Protein AF-A0A9N9T328-F1 (afdb_monomer)

Organism: Diabrotica balteata (NCBI:txid107213)

Solvent-accessible surface area (backbone atoms only — not comparable to full-atom values): 11493 Å² total; per-residue (Å²): 107,70,70,59,53,48,41,41,73,70,35,93,67,48,56,35,68,87,49,39,49,60,51,51,46,51,53,47,50,54,53,53,50,53,40,52,70,73,55,41,50,73,54,40,83,78,44,60,55,70,55,41,37,47,54,25,47,54,46,22,51,54,41,52,44,51,57,52,51,50,53,52,53,34,50,55,46,60,75,63,76,60,81,80,83,77,79,72,67,58,62,79,65,38,45,55,45,55,46,34,26,50,48,24,48,53,53,28,48,53,41,49,52,50,50,50,50,55,59,64,69,24,73,71,49,52,73,63,42,93,57,57,66,61,54,56,52,50,54,56,51,57,68,50,60,51,51,67,62,37,66,52,96,62,63,76,64,40,65,89,38,46,68,61,48,53,51,51,52,52,51,44,53,53,53,50,53,50,53,49,56,50,48,53,53,52,53,55,50,38,54,54,51,51,53,52,53,53,51,50,55,55,57,65,70,72,109

InterPro domains:
  IPR013594 Dynein heavy chain, tail [PF08385] (1-195)
  IPR026983 Dynein heavy chain [PTHR22878] (1-181)

Sequence (207 aa):
MEGLQLIWVLSGYYNTDEVMVPFMERIVWCLLEKVRNALNNEMLFRHPIDTVRKLTNDAREMLETWQTAYLKTRQKIEDSGKGQRWEFDKKKLFGASNYMARVCRDLNEVATIIYQFKNIFGPELRSIVSDPQSIDNVAKRVDKLVVQIENTDFDIFDLNSSENWEAIMGHFYKEVRQLELEGVSFIDQSFKMIRYVLVKCVFSKCV

Mean predicted aligned error: 7.16 Å

Radius of gyration: 25.54 Å; Cα contacts (8 Å, |Δi|>4): 137; chains: 1; bounding box: 73×39×69 Å

pLDDT: mean 87.65, std 11.39, range [41.34, 98.19]

Nearest PDB structures (foldseek):
  8j07-assembly1_k8  TM=9.551E-01  e=9.865E-12  Homo sapiens
  8glv-assembly1_Cn  TM=9.536E-01  e=4.131E-09  Chlamydomonas reinhardtii
  8glv-assembly1_Ks  TM=8.317E-01  e=8.363E-04  Chlamydomonas reinhardtii
  8glv-assembly1_Kr  TM=7.958E-01  e=1.227E-03  Chlamydomonas reinhardtii

Foldseek 3Di:
DVVLLCCLQPPPPCVDCVNVVVVLLVVVVVLLVVLCVQCVLLCLVVDDLVSSLVSLVVSLCSLVCSVVVLVVSQVVVVVVVDGDHDDDDCCSNRVLSVQLSVVSVLSSVLSVLLVVLCVLLDVVLCVQFPDNVLSVVLNVLSVCLSVCRNPDPDDSSDSVCSVVVVVSSVVSVVSSVVSVVVSVVSVVVSVVSVVVVVVVVVVVVVD

Structure (mmCIF, N/CA/C/O backbone):
data_AF-A0A9N9T328-F1
#
_entry.id   AF-A0A9N9T328-F1
#
loop_
_atom_site.group_PDB
_atom_site.id
_atom_site.type_symbol
_atom_site.label_atom_id
_atom_site.label_alt_id
_atom_site.label_comp_id
_atom_site.label_asym_id
_atom_site.label_entity_id
_atom_site.label_seq_id
_atom_site.pdbx_PDB_ins_code
_atom_site.Cartn_x
_atom_site.Cartn_y
_atom_site.Cartn_z
_atom_site.occupancy
_atom_site.B_iso_or_equiv
_atom_site.auth_seq_id
_atom_site.auth_comp_id
_atom_site.auth_asym_id
_atom_site.auth_atom_id
_atom_site.pdbx_PDB_model_num
ATOM 1 N N . MET A 1 1 ? 13.076 8.358 -16.784 1.00 85.88 1 MET A N 1
ATOM 2 C CA . MET A 1 1 ? 12.782 7.413 -17.886 1.00 85.88 1 MET A CA 1
ATOM 3 C C . MET A 1 1 ? 13.422 7.807 -19.210 1.00 85.88 1 MET A C 1
ATOM 5 O O . MET A 1 1 ? 13.963 6.930 -19.862 1.00 85.88 1 MET A O 1
ATOM 9 N N . GLU A 1 2 ? 13.417 9.081 -19.610 1.00 85.75 2 GLU A N 1
ATOM 10 C CA . GLU A 1 2 ? 13.998 9.519 -20.898 1.00 85.75 2 GLU A CA 1
ATOM 11 C C . GLU A 1 2 ? 15.487 9.173 -21.049 1.00 85.75 2 GLU A C 1
ATOM 13 O O . GLU A 1 2 ? 15.897 8.669 -22.088 1.00 85.75 2 GLU A O 1
ATOM 18 N N . GLY A 1 3 ? 16.287 9.322 -19.986 1.00 88.81 3 GLY A N 1
ATOM 19 C CA . GLY A 1 3 ? 17.685 8.872 -20.000 1.00 88.81 3 GLY A CA 1
ATOM 20 C C . GLY A 1 3 ? 17.840 7.367 -20.257 1.00 88.81 3 GLY A C 1
ATOM 21 O O . GLY A 1 3 ? 18.704 6.965 -21.026 1.00 88.81 3 GLY A O 1
ATOM 22 N N . LEU A 1 4 ? 16.961 6.533 -19.687 1.00 89.88 4 LEU A N 1
ATOM 23 C CA . LEU A 1 4 ? 16.970 5.080 -19.912 1.00 89.88 4 LEU A CA 1
ATOM 24 C C . LEU A 1 4 ? 16.592 4.737 -21.356 1.00 89.88 4 LEU A C 1
ATOM 26 O O . LEU A 1 4 ? 17.188 3.847 -21.953 1.00 89.88 4 LEU A O 1
ATOM 30 N N . GLN A 1 5 ? 15.637 5.475 -21.927 1.00 87.81 5 GLN A N 1
ATOM 31 C CA . GLN A 1 5 ? 15.275 5.361 -23.337 1.00 87.81 5 GLN A CA 1
ATOM 32 C C . GLN A 1 5 ? 16.461 5.700 -24.248 1.00 87.81 5 GLN A C 1
ATOM 34 O O . GLN A 1 5 ? 16.746 4.949 -25.176 1.00 87.81 5 GLN A O 1
ATOM 39 N N . LEU A 1 6 ? 17.171 6.802 -23.983 1.00 88.25 6 LEU A N 1
ATOM 40 C CA . LEU A 1 6 ? 18.351 7.186 -24.763 1.00 88.25 6 LEU A CA 1
ATOM 41 C C . LEU A 1 6 ? 19.457 6.132 -24.673 1.00 88.25 6 LEU A C 1
ATOM 43 O O . LEU A 1 6 ? 20.033 5.776 -25.696 1.00 88.25 6 LEU A O 1
ATOM 47 N N . ILE A 1 7 ? 19.717 5.602 -23.473 1.00 88.81 7 ILE A N 1
ATOM 48 C CA . ILE A 1 7 ? 20.706 4.538 -23.262 1.00 88.81 7 ILE A CA 1
ATOM 49 C C . ILE A 1 7 ? 20.356 3.303 -24.099 1.00 88.81 7 ILE A C 1
ATOM 51 O O . ILE A 1 7 ? 21.223 2.790 -24.795 1.00 88.81 7 ILE A O 1
ATOM 55 N N . TRP A 1 8 ? 19.098 2.867 -24.099 1.00 87.44 8 TRP A N 1
ATOM 56 C CA . TRP A 1 8 ? 18.659 1.714 -24.892 1.00 87.44 8 TRP A CA 1
ATOM 57 C C . TRP A 1 8 ? 18.755 1.925 -26.403 1.00 87.44 8 TRP A C 1
ATOM 59 O O . TRP A 1 8 ? 19.104 1.007 -27.135 1.00 87.44 8 TRP A O 1
ATOM 69 N N . VAL A 1 9 ? 18.437 3.126 -26.891 1.00 84.38 9 VAL A N 1
ATOM 70 C CA . VAL A 1 9 ? 18.444 3.412 -28.335 1.00 84.38 9 VAL A CA 1
ATOM 71 C C . VAL A 1 9 ? 19.865 3.633 -28.863 1.00 84.38 9 VAL A C 1
ATOM 73 O O . VAL A 1 9 ? 20.151 3.267 -30.001 1.00 84.38 9 VAL A O 1
ATOM 76 N N . LEU A 1 10 ? 20.748 4.249 -28.069 1.00 85.25 10 LEU A N 1
ATOM 77 C CA . LEU A 1 10 ? 22.056 4.728 -28.533 1.00 85.25 10 LEU A CA 1
ATOM 78 C C . LEU A 1 10 ? 23.240 3.867 -28.079 1.00 85.25 10 LEU A C 1
ATOM 80 O O . LEU A 1 10 ? 24.289 3.898 -28.721 1.00 85.25 10 LEU A O 1
ATOM 84 N N . SER A 1 11 ? 23.126 3.135 -26.968 1.00 86.88 11 SER A N 1
ATOM 85 C CA . SER A 1 11 ? 24.233 2.319 -26.463 1.00 86.88 11 SER A CA 1
ATOM 86 C C . SER A 1 11 ? 24.330 1.001 -27.217 1.00 86.88 11 SER A C 1
ATOM 88 O O . SER A 1 11 ? 23.343 0.294 -27.338 1.00 86.88 11 SER A O 1
ATOM 90 N N . GLY A 1 12 ? 25.533 0.612 -27.644 1.00 83.00 12 GLY A N 1
ATOM 91 C CA . GLY A 1 12 ? 25.767 -0.724 -28.206 1.00 83.00 12 GLY A CA 1
ATOM 92 C C . GLY A 1 12 ? 25.890 -1.848 -27.167 1.00 83.00 12 GLY A C 1
ATOM 93 O O . GLY A 1 12 ? 25.946 -3.006 -27.556 1.00 83.00 12 GLY A O 1
ATOM 94 N N . TYR A 1 13 ? 25.982 -1.519 -25.872 1.00 85.12 13 TYR A N 1
ATOM 95 C CA . TYR A 1 13 ? 26.133 -2.497 -24.782 1.00 85.12 13 TYR A CA 1
ATOM 96 C C . TYR A 1 13 ? 24.846 -2.636 -23.958 1.00 85.12 13 TYR A C 1
ATOM 98 O O . TYR A 1 13 ? 24.386 -3.742 -23.690 1.00 85.12 13 TYR A O 1
ATOM 106 N N . TYR A 1 14 ? 24.231 -1.507 -23.588 1.00 83.06 14 TYR A N 1
ATOM 107 C CA . TYR A 1 14 ? 23.007 -1.481 -22.778 1.00 83.06 14 TYR A CA 1
ATOM 108 C C . TYR A 1 1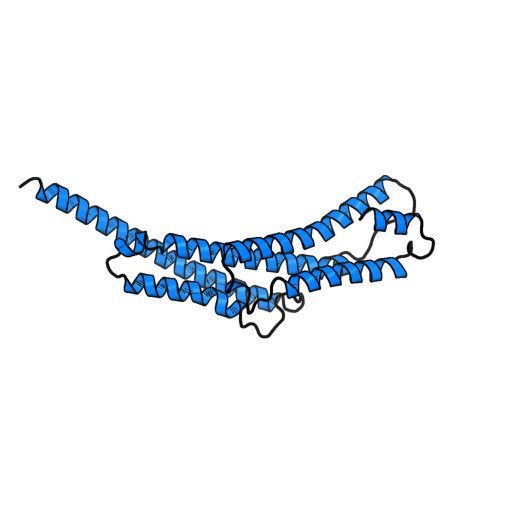4 ? 21.720 -1.707 -23.585 1.00 83.06 14 TYR A C 1
ATOM 110 O O . TYR A 1 14 ? 20.646 -1.757 -22.995 1.00 83.06 14 TYR A O 1
ATOM 118 N N . ASN A 1 15 ? 21.799 -1.844 -24.912 1.00 83.31 15 ASN A N 1
ATOM 119 C CA . ASN A 1 15 ? 20.659 -2.168 -25.778 1.00 83.31 15 ASN A CA 1
ATOM 120 C C . ASN A 1 15 ? 20.358 -3.673 -25.842 1.00 83.31 15 ASN A C 1
ATOM 122 O O . ASN A 1 15 ? 19.806 -4.144 -26.829 1.00 83.31 15 ASN A O 1
ATOM 126 N N . THR A 1 16 ? 20.781 -4.434 -24.837 1.00 86.06 16 THR A N 1
ATOM 127 C CA . THR A 1 16 ? 20.536 -5.871 -24.738 1.00 86.06 16 THR A CA 1
ATOM 128 C C . THR A 1 16 ? 19.787 -6.165 -23.449 1.00 86.06 16 THR A C 1
ATOM 130 O O . THR A 1 16 ? 20.039 -5.541 -22.411 1.00 86.06 16 THR A O 1
ATOM 133 N N . ASP A 1 17 ? 18.876 -7.134 -23.497 1.00 87.38 17 ASP A N 1
ATOM 134 C CA . ASP A 1 17 ? 18.107 -7.558 -22.323 1.00 87.38 17 ASP A CA 1
ATOM 135 C C . ASP A 1 17 ? 19.027 -8.016 -21.181 1.00 87.38 17 ASP A C 1
ATOM 137 O O . ASP A 1 17 ? 18.770 -7.709 -20.018 1.00 87.38 17 ASP A O 1
ATOM 141 N N . GLU A 1 18 ? 20.141 -8.678 -21.515 1.00 88.69 18 GLU A N 1
ATOM 142 C CA . GLU A 1 18 ? 21.141 -9.201 -20.572 1.00 88.69 18 GLU A CA 1
ATOM 143 C C . GLU A 1 18 ? 21.724 -8.126 -19.648 1.00 88.69 18 GLU A C 1
ATOM 145 O O . GLU A 1 18 ? 22.044 -8.408 -18.494 1.00 88.69 18 GLU A O 1
ATOM 150 N N . VAL A 1 19 ? 21.838 -6.888 -20.135 1.00 90.75 19 VAL A N 1
ATOM 151 C CA . VAL A 1 19 ? 22.382 -5.763 -19.367 1.00 90.75 19 VAL A CA 1
ATOM 152 C C . VAL A 1 19 ? 21.264 -4.882 -18.813 1.00 90.75 19 VAL A C 1
ATOM 154 O O . VAL A 1 19 ? 21.321 -4.449 -17.659 1.00 90.75 19 VAL A O 1
ATOM 157 N N . MET A 1 20 ? 20.233 -4.607 -19.615 1.00 90.38 20 MET A N 1
ATOM 158 C CA . MET A 1 20 ? 19.189 -3.657 -19.238 1.00 90.38 20 MET A CA 1
ATOM 159 C C . MET A 1 20 ? 18.235 -4.220 -18.184 1.00 90.38 20 MET A C 1
ATOM 161 O O . MET A 1 20 ? 17.814 -3.480 -17.293 1.00 90.38 20 MET A O 1
ATOM 165 N N . VAL A 1 21 ? 17.910 -5.516 -18.236 1.00 91.38 21 VAL A N 1
ATOM 166 C CA . VAL A 1 21 ? 16.993 -6.133 -17.266 1.00 91.38 21 VAL A CA 1
ATOM 167 C C . VAL A 1 21 ? 17.573 -6.096 -15.847 1.00 91.38 21 VAL A C 1
ATOM 169 O O . VAL A 1 21 ? 16.904 -5.518 -14.988 1.00 91.38 21 VAL A O 1
ATOM 172 N N . PRO A 1 22 ? 18.810 -6.567 -15.574 1.00 92.62 22 PRO A N 1
ATOM 173 C CA . PRO A 1 22 ? 19.397 -6.463 -14.235 1.00 92.62 22 PRO A CA 1
ATOM 174 C C . PRO A 1 22 ? 19.511 -5.019 -13.736 1.00 92.62 22 PRO A C 1
ATOM 176 O O . PRO A 1 22 ? 19.365 -4.742 -12.544 1.00 92.62 22 PRO A O 1
ATOM 179 N N . PHE A 1 23 ? 19.744 -4.067 -14.645 1.00 92.31 23 PHE A N 1
ATOM 180 C CA . PHE A 1 23 ? 19.784 -2.653 -14.292 1.00 92.31 23 PHE A CA 1
ATOM 181 C C . PHE A 1 23 ? 18.412 -2.134 -13.837 1.00 92.31 23 PHE A C 1
ATOM 183 O O . PHE A 1 23 ? 18.314 -1.458 -12.811 1.00 92.31 23 PHE A O 1
ATOM 190 N N . MET A 1 24 ? 17.337 -2.499 -14.540 1.00 93.38 24 MET A N 1
ATOM 191 C CA . MET A 1 24 ? 15.968 -2.172 -14.131 1.00 93.38 24 MET A CA 1
ATOM 192 C C . MET A 1 24 ? 15.564 -2.866 -12.831 1.00 93.38 24 MET A C 1
ATOM 194 O O . MET A 1 24 ? 14.944 -2.233 -11.975 1.00 93.38 24 MET A O 1
ATOM 198 N N . GLU A 1 25 ? 15.956 -4.129 -12.654 1.00 93.62 25 GLU A N 1
ATOM 199 C CA . GLU A 1 25 ? 15.772 -4.872 -11.404 1.00 93.62 25 GLU A CA 1
ATOM 200 C C . GLU A 1 25 ? 16.466 -4.158 -10.235 1.00 93.62 25 GLU A C 1
ATOM 202 O O . GLU A 1 25 ? 15.898 -4.027 -9.149 1.00 93.62 25 GLU A O 1
ATOM 207 N N . ARG A 1 26 ? 17.660 -3.596 -10.464 1.00 95.00 26 ARG A N 1
ATOM 208 C CA . ARG A 1 26 ? 18.365 -2.808 -9.449 1.00 95.00 26 ARG A CA 1
ATOM 209 C C . ARG A 1 26 ? 17.653 -1.496 -9.123 1.00 95.00 26 ARG A C 1
ATOM 211 O O . ARG A 1 26 ? 17.610 -1.117 -7.954 1.00 95.00 26 ARG A O 1
ATOM 218 N N . ILE A 1 27 ? 17.086 -0.815 -10.120 1.00 94.62 27 ILE A N 1
ATOM 219 C CA . ILE A 1 27 ? 16.306 0.413 -9.906 1.00 94.62 27 ILE A CA 1
ATOM 220 C C . ILE A 1 27 ? 15.076 0.117 -9.051 1.00 94.62 27 ILE A C 1
ATOM 222 O O . ILE A 1 27 ? 14.884 0.782 -8.032 1.00 94.62 27 ILE A O 1
ATOM 226 N N . VAL A 1 28 ? 14.264 -0.879 -9.425 1.00 95.50 28 VAL A N 1
ATOM 227 C CA . VAL A 1 28 ? 13.069 -1.217 -8.641 1.00 95.50 28 VAL A CA 1
ATOM 228 C C . VAL A 1 28 ? 13.454 -1.681 -7.239 1.00 95.50 28 VAL A C 1
ATOM 230 O O . VAL A 1 28 ? 12.836 -1.231 -6.283 1.00 95.50 28 VAL A O 1
ATOM 233 N N . TRP A 1 29 ? 14.531 -2.456 -7.077 1.00 96.00 29 TRP A N 1
ATOM 234 C CA . TRP A 1 29 ? 15.043 -2.830 -5.757 1.00 96.00 29 TRP A CA 1
ATOM 235 C C . TRP A 1 29 ? 15.340 -1.607 -4.875 1.00 96.00 29 TRP A C 1
ATOM 237 O O . TRP A 1 29 ? 14.908 -1.570 -3.725 1.00 96.00 29 TRP A O 1
ATOM 247 N N . CYS A 1 30 ? 15.987 -0.566 -5.411 1.00 97.00 30 CYS A N 1
ATOM 248 C CA . CYS A 1 30 ? 16.227 0.675 -4.667 1.00 97.00 30 CYS A CA 1
ATOM 249 C C . CYS A 1 30 ? 14.923 1.390 -4.268 1.00 97.00 30 CYS A C 1
ATOM 251 O O . CYS A 1 30 ? 14.849 1.976 -3.187 1.00 97.00 30 CYS A O 1
ATOM 253 N N . LEU A 1 31 ? 13.894 1.362 -5.125 1.00 96.75 31 LEU A N 1
ATOM 254 C CA . LEU A 1 31 ? 12.582 1.937 -4.804 1.00 96.75 31 LEU A CA 1
ATOM 255 C C . LEU A 1 31 ? 11.904 1.170 -3.665 1.00 96.75 31 LEU A C 1
ATOM 257 O O . LEU A 1 31 ? 11.409 1.791 -2.728 1.00 96.75 31 LEU A O 1
ATOM 261 N N . LEU A 1 32 ? 11.925 -0.163 -3.730 1.00 97.00 32 LEU A N 1
ATOM 262 C CA . LEU A 1 32 ? 11.388 -1.046 -2.694 1.00 97.00 32 LEU A CA 1
ATOM 263 C C . LEU A 1 32 ? 12.081 -0.807 -1.349 1.00 97.00 32 LEU A C 1
ATOM 265 O O . LEU A 1 32 ? 11.425 -0.655 -0.323 1.00 97.00 32 LEU A O 1
ATOM 269 N N . GLU A 1 33 ? 13.407 -0.700 -1.361 1.00 97.00 33 GLU A N 1
ATOM 270 C CA . GLU A 1 33 ? 14.196 -0.450 -0.158 1.00 97.00 33 GLU A CA 1
ATOM 271 C C . GLU A 1 33 ? 13.892 0.919 0.458 1.00 97.00 33 GLU A C 1
ATOM 273 O O . GLU A 1 33 ? 13.774 1.064 1.675 1.00 97.00 33 GLU A O 1
ATOM 278 N N . LYS A 1 34 ? 13.681 1.939 -0.378 1.00 96.44 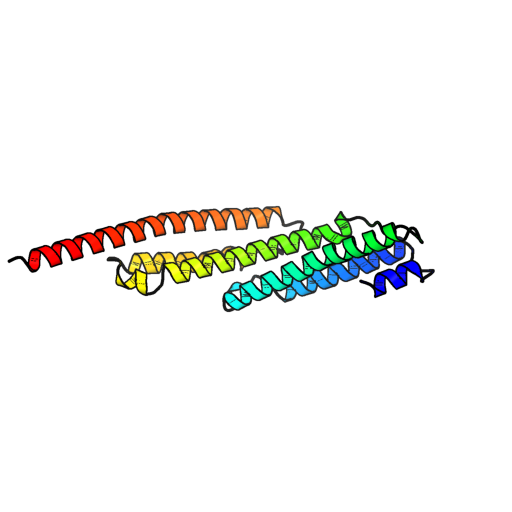34 LYS A N 1
ATOM 279 C CA . LYS A 1 34 ? 13.250 3.257 0.092 1.00 96.44 34 LYS A CA 1
ATOM 280 C C . LYS A 1 34 ? 11.887 3.200 0.788 1.00 96.44 34 LYS A C 1
ATOM 282 O O . LYS A 1 34 ? 11.706 3.880 1.795 1.00 96.44 34 LYS A O 1
ATOM 287 N N . VAL A 1 35 ? 10.947 2.401 0.278 1.00 96.75 35 VAL A N 1
ATOM 288 C CA . VAL A 1 35 ? 9.631 2.214 0.908 1.00 96.75 35 VAL A CA 1
ATOM 289 C C . VAL A 1 35 ? 9.756 1.482 2.240 1.00 96.75 35 VAL A C 1
ATOM 291 O O . VAL A 1 35 ? 9.212 1.976 3.223 1.00 96.75 35 VAL A O 1
ATOM 294 N N . ARG A 1 36 ? 10.522 0.383 2.310 1.00 95.38 36 ARG A N 1
ATOM 295 C CA . ARG A 1 36 ? 10.757 -0.352 3.569 1.00 95.38 36 ARG A CA 1
ATOM 296 C C . ARG A 1 36 ? 11.286 0.553 4.676 1.00 95.38 36 ARG A C 1
ATOM 298 O O . ARG A 1 36 ? 10.779 0.534 5.791 1.00 95.38 36 ARG A O 1
ATOM 305 N N . ASN A 1 37 ? 12.268 1.388 4.346 1.00 94.06 37 ASN A N 1
ATOM 306 C CA . ASN A 1 37 ? 12.864 2.310 5.307 1.00 94.06 37 ASN A CA 1
ATOM 307 C C . ASN A 1 37 ? 11.901 3.433 5.727 1.00 94.06 37 ASN A C 1
ATOM 309 O O . ASN A 1 37 ? 11.916 3.856 6.880 1.00 94.06 37 ASN A O 1
ATOM 313 N N . ALA A 1 38 ? 11.064 3.924 4.810 1.00 93.69 38 ALA A N 1
ATOM 314 C CA . ALA A 1 38 ? 10.108 4.992 5.099 1.00 93.69 38 ALA A CA 1
ATOM 315 C C . ALA A 1 38 ? 8.860 4.510 5.861 1.00 93.69 38 ALA A C 1
ATOM 317 O O . ALA A 1 38 ? 8.273 5.286 6.612 1.00 93.69 38 ALA A O 1
ATOM 318 N N . LEU A 1 39 ? 8.446 3.257 5.656 1.00 93.88 39 LEU A N 1
ATOM 319 C CA . LEU A 1 39 ? 7.230 2.662 6.213 1.00 93.88 39 LEU A CA 1
ATOM 320 C C . LEU A 1 39 ? 7.546 1.510 7.173 1.00 93.88 39 LEU A C 1
ATOM 322 O O . LEU A 1 39 ? 6.934 0.447 7.091 1.00 93.88 39 LEU A O 1
ATOM 326 N N . ASN A 1 40 ? 8.495 1.716 8.086 1.00 92.12 40 ASN A N 1
ATOM 327 C CA . ASN A 1 40 ? 8.773 0.745 9.142 1.00 92.12 40 ASN A CA 1
ATOM 328 C C . ASN A 1 40 ? 7.499 0.505 9.974 1.00 92.12 40 ASN A C 1
ATOM 330 O O . ASN A 1 40 ? 7.054 1.401 10.693 1.00 92.12 40 ASN A O 1
ATOM 334 N N . ASN A 1 41 ? 6.921 -0.692 9.867 1.00 87.62 41 ASN A N 1
ATOM 335 C CA . ASN A 1 41 ? 5.640 -1.063 10.470 1.00 87.62 41 ASN A CA 1
ATOM 336 C C . ASN A 1 41 ? 5.621 -0.930 12.001 1.00 87.62 41 ASN A C 1
ATOM 338 O O . ASN A 1 41 ? 4.622 -0.451 12.529 1.00 87.62 41 ASN A O 1
ATOM 342 N N . GLU A 1 42 ? 6.713 -1.255 12.699 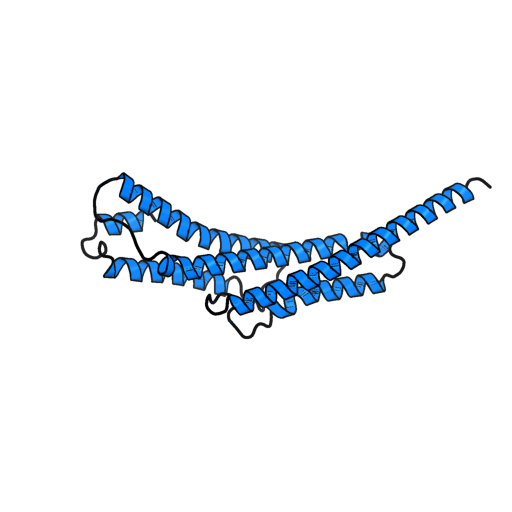1.00 89.62 42 GLU A N 1
ATOM 343 C CA . GLU A 1 42 ? 6.823 -1.183 14.167 1.00 89.62 42 GLU A CA 1
ATOM 344 C C . GLU A 1 42 ? 6.654 0.246 14.714 1.00 89.62 42 GLU A C 1
ATOM 346 O O . GLU A 1 42 ? 6.264 0.462 15.868 1.00 89.62 42 GLU A O 1
ATOM 351 N N . MET A 1 43 ? 7.001 1.238 13.888 1.00 90.50 43 MET A N 1
ATOM 352 C CA . MET A 1 43 ? 7.013 2.658 14.250 1.00 90.50 43 MET A CA 1
ATOM 353 C C . MET A 1 43 ? 5.978 3.477 13.477 1.00 90.50 43 MET A C 1
ATOM 355 O O . MET A 1 43 ? 5.682 4.604 13.874 1.00 90.50 43 MET A O 1
ATOM 359 N N . LEU A 1 44 ? 5.410 2.930 12.398 1.00 92.94 44 LEU A N 1
ATOM 360 C CA . LEU A 1 44 ? 4.570 3.664 11.456 1.00 92.94 44 LEU A CA 1
ATOM 361 C C . LEU A 1 44 ? 3.400 4.350 12.164 1.00 92.94 44 LEU A C 1
ATOM 363 O O . LEU A 1 44 ? 3.247 5.565 12.057 1.00 92.94 44 LEU A O 1
ATOM 367 N N . PHE A 1 45 ? 2.617 3.601 12.939 1.00 92.12 45 PHE A N 1
ATOM 368 C CA . PHE A 1 45 ? 1.418 4.118 13.606 1.00 92.12 45 PHE A CA 1
ATOM 369 C C . PHE A 1 45 ? 1.703 4.907 14.892 1.00 92.12 45 PHE A C 1
ATOM 371 O O . PHE A 1 45 ? 0.776 5.443 15.501 1.00 92.12 45 PHE A O 1
ATOM 378 N N . ARG A 1 46 ? 2.980 5.069 15.269 1.00 91.06 46 ARG A N 1
ATOM 379 C CA . ARG A 1 46 ? 3.400 5.995 16.334 1.00 91.06 46 ARG A CA 1
ATOM 380 C C . ARG A 1 46 ? 3.473 7.443 15.850 1.00 91.06 46 ARG A C 1
ATOM 382 O O . ARG A 1 46 ? 3.474 8.365 16.665 1.00 91.06 46 ARG A O 1
ATOM 389 N N . HIS A 1 47 ? 3.547 7.659 14.538 1.00 92.44 47 HIS A N 1
ATOM 390 C CA . HIS A 1 47 ? 3.476 8.988 13.943 1.00 92.44 47 HIS A CA 1
ATOM 391 C C . HIS A 1 47 ? 2.033 9.523 13.916 1.00 92.44 47 HIS A C 1
ATOM 393 O O . HIS A 1 47 ? 1.078 8.745 13.954 1.00 92.44 47 HIS A O 1
ATOM 399 N N . PRO A 1 48 ? 1.840 10.852 13.799 1.00 93.69 48 PRO A N 1
ATOM 400 C CA . PRO A 1 48 ? 0.517 11.420 13.564 1.00 93.69 48 PRO A CA 1
ATOM 401 C C . PRO A 1 48 ? -0.144 10.793 12.332 1.00 93.69 48 PRO A C 1
ATOM 403 O O . PRO A 1 48 ? 0.505 10.607 11.301 1.00 93.69 48 PRO A O 1
ATOM 406 N N . ILE A 1 49 ? -1.446 10.512 12.417 1.00 93.19 49 ILE A N 1
ATOM 407 C CA . ILE A 1 49 ? -2.174 9.792 11.362 1.00 93.19 49 ILE A CA 1
ATOM 408 C C . ILE A 1 49 ? -2.084 10.500 10.002 1.00 93.19 49 ILE A C 1
ATOM 410 O O . ILE A 1 49 ? -1.925 9.839 8.979 1.00 93.19 49 ILE A O 1
ATOM 414 N N . ASP A 1 50 ? -2.091 11.834 9.970 1.00 93.44 50 ASP A N 1
ATOM 415 C CA . ASP A 1 50 ? -1.912 12.592 8.726 1.00 93.44 50 ASP A CA 1
ATOM 416 C C . ASP A 1 50 ? -0.538 12.352 8.084 1.00 93.44 50 ASP A C 1
ATOM 418 O O . ASP A 1 50 ? -0.423 12.241 6.862 1.00 93.44 50 ASP A O 1
ATOM 422 N N . THR A 1 51 ? 0.509 12.208 8.902 1.00 95.50 51 THR A N 1
ATOM 423 C CA . THR A 1 51 ? 1.853 11.847 8.435 1.00 95.50 51 THR A CA 1
ATOM 424 C C . THR A 1 51 ? 1.871 10.428 7.881 1.00 95.50 51 THR A C 1
ATOM 426 O O . THR A 1 51 ? 2.393 10.221 6.789 1.00 95.50 51 THR A O 1
ATOM 429 N N . VAL A 1 52 ? 1.252 9.468 8.575 1.00 96.25 52 VAL A N 1
ATOM 430 C CA . VAL A 1 52 ? 1.139 8.075 8.106 1.00 96.25 52 VAL A CA 1
ATOM 431 C C . VAL A 1 52 ? 0.420 8.008 6.762 1.00 96.25 52 VAL A C 1
ATOM 433 O O . VAL A 1 52 ? 0.906 7.372 5.825 1.00 96.25 52 VAL A O 1
ATOM 436 N N . ARG A 1 53 ? -0.709 8.712 6.627 1.00 95.94 53 ARG A N 1
ATOM 437 C CA . ARG A 1 53 ? -1.482 8.778 5.380 1.00 95.94 53 ARG A CA 1
ATOM 438 C C . ARG A 1 53 ? -0.670 9.390 4.245 1.00 95.94 53 ARG A C 1
ATOM 440 O O . ARG A 1 53 ? -0.689 8.868 3.134 1.00 95.94 53 ARG A O 1
ATOM 447 N N . LYS A 1 54 ? 0.082 10.458 4.513 1.00 96.44 54 LYS A N 1
ATOM 448 C CA . LYS A 1 54 ? 0.964 11.058 3.510 1.00 96.44 54 LYS A CA 1
ATOM 449 C C . LYS A 1 54 ? 2.070 10.089 3.080 1.00 96.44 54 LYS A C 1
ATOM 451 O O . LYS A 1 54 ? 2.198 9.822 1.893 1.00 96.44 54 LYS A O 1
ATOM 456 N N . LEU A 1 55 ? 2.816 9.517 4.027 1.00 97.06 55 LEU A N 1
ATOM 457 C CA . LEU A 1 55 ? 3.929 8.604 3.734 1.00 97.06 55 LEU A CA 1
ATOM 458 C C . LEU A 1 55 ? 3.478 7.379 2.931 1.00 97.06 55 LEU A C 1
ATOM 460 O O . LEU A 1 55 ? 4.107 7.024 1.937 1.00 97.06 55 LEU A O 1
ATOM 464 N N . THR A 1 56 ? 2.375 6.749 3.341 1.00 97.50 56 THR A N 1
ATOM 465 C CA . THR A 1 56 ? 1.813 5.576 2.652 1.00 97.50 56 THR A CA 1
ATOM 466 C C . THR A 1 56 ? 1.309 5.919 1.249 1.00 97.50 56 THR A C 1
ATOM 468 O O . THR A 1 56 ? 1.536 5.149 0.315 1.00 97.50 56 THR A O 1
ATOM 471 N N . ASN A 1 57 ? 0.680 7.087 1.067 1.00 97.75 57 ASN A N 1
ATOM 472 C CA . ASN A 1 57 ? 0.243 7.548 -0.248 1.00 97.75 57 ASN A CA 1
ATOM 473 C C . ASN A 1 57 ? 1.427 7.865 -1.174 1.00 97.75 57 ASN A C 1
ATOM 475 O O . ASN A 1 57 ? 1.443 7.393 -2.307 1.00 97.75 57 ASN A O 1
ATOM 479 N N . ASP A 1 58 ? 2.422 8.608 -0.686 1.00 97.56 58 ASP A N 1
ATOM 480 C CA . ASP A 1 58 ? 3.611 8.991 -1.455 1.00 97.56 58 ASP A CA 1
ATOM 481 C C . ASP A 1 58 ? 4.415 7.745 -1.878 1.00 97.56 58 ASP A C 1
ATOM 483 O O . ASP A 1 58 ? 4.878 7.640 -3.017 1.00 97.56 58 ASP A O 1
ATOM 487 N N . ALA A 1 59 ? 4.546 6.758 -0.982 1.00 97.75 59 ALA A N 1
ATOM 488 C CA . ALA A 1 59 ? 5.189 5.478 -1.278 1.00 97.75 59 ALA A CA 1
ATOM 489 C C . ALA A 1 59 ? 4.437 4.687 -2.359 1.00 97.75 59 ALA A C 1
ATOM 491 O O . ALA A 1 59 ? 5.055 4.205 -3.312 1.00 97.75 59 ALA A O 1
ATOM 492 N N . ARG A 1 60 ? 3.104 4.590 -2.247 1.00 97.94 60 ARG A N 1
ATOM 493 C CA . ARG A 1 60 ? 2.252 3.954 -3.261 1.00 97.94 60 ARG A CA 1
ATOM 494 C C . ARG A 1 60 ? 2.411 4.635 -4.618 1.00 97.94 60 ARG A C 1
ATOM 496 O O . ARG A 1 60 ? 2.689 3.962 -5.606 1.00 97.94 60 ARG A O 1
ATOM 503 N N . GLU A 1 61 ? 2.273 5.958 -4.660 1.00 97.69 61 GLU A N 1
ATOM 504 C CA . GLU A 1 61 ? 2.352 6.738 -5.896 1.00 97.69 61 GLU A CA 1
ATOM 505 C C . GLU A 1 61 ? 3.718 6.580 -6.572 1.00 97.69 61 GLU A C 1
ATOM 507 O O . GLU A 1 61 ? 3.792 6.414 -7.790 1.00 97.69 61 GLU A O 1
ATOM 512 N N . MET A 1 62 ? 4.806 6.549 -5.798 1.00 97.44 62 MET A N 1
ATOM 513 C CA . MET A 1 62 ? 6.149 6.291 -6.319 1.00 97.44 62 MET A CA 1
ATOM 514 C C . MET A 1 62 ? 6.247 4.915 -7.005 1.00 97.44 62 MET A C 1
ATOM 516 O O . MET A 1 62 ? 6.789 4.819 -8.110 1.00 97.44 62 MET A O 1
ATOM 520 N N . LEU A 1 63 ? 5.715 3.859 -6.379 1.00 97.69 63 LEU A N 1
ATOM 521 C CA . LEU A 1 63 ? 5.736 2.495 -6.924 1.00 97.69 63 LEU A CA 1
ATOM 522 C C . LEU A 1 63 ? 4.830 2.341 -8.159 1.00 97.69 63 LEU A C 1
ATOM 524 O O . LEU A 1 63 ? 5.221 1.706 -9.138 1.00 97.69 63 LEU A O 1
ATOM 528 N N . GLU A 1 64 ? 3.650 2.960 -8.166 1.00 97.00 64 GLU A N 1
ATOM 529 C CA . GLU A 1 64 ? 2.738 2.956 -9.322 1.00 97.00 64 GLU A CA 1
ATOM 530 C C . GLU A 1 64 ? 3.292 3.789 -10.490 1.00 97.00 64 GLU A C 1
ATOM 532 O O . GLU A 1 64 ? 3.159 3.426 -11.669 1.00 97.00 64 GLU A O 1
ATOM 537 N N . THR A 1 65 ? 3.978 4.891 -10.175 1.00 96.56 65 THR A N 1
ATOM 538 C CA . THR A 1 65 ? 4.652 5.739 -11.163 1.00 96.56 65 THR A CA 1
ATOM 539 C C . THR A 1 65 ? 5.772 4.983 -11.864 1.00 96.56 65 THR A C 1
ATOM 541 O O . THR A 1 65 ? 5.927 5.147 -13.072 1.00 96.56 65 THR A O 1
ATOM 544 N N . TRP A 1 66 ? 6.515 4.118 -11.165 1.00 95.44 66 TRP A N 1
ATOM 545 C CA . TRP A 1 66 ? 7.532 3.258 -11.781 1.00 95.44 66 TRP A CA 1
ATOM 546 C C . TRP A 1 66 ? 6.956 2.421 -12.933 1.00 95.44 66 TRP A C 1
ATOM 548 O O . TRP A 1 66 ? 7.434 2.515 -14.069 1.00 95.44 66 TRP A O 1
ATOM 558 N N . GLN A 1 67 ? 5.881 1.671 -12.673 1.00 95.31 67 GLN A N 1
ATOM 559 C CA . GLN A 1 67 ? 5.233 0.843 -13.691 1.00 95.31 67 GLN A CA 1
ATOM 560 C C . GLN A 1 67 ? 4.638 1.700 -14.817 1.00 95.31 67 GLN A C 1
ATOM 562 O O . GLN A 1 67 ? 4.833 1.417 -16.002 1.00 95.31 67 GLN A O 1
ATOM 567 N N . THR A 1 68 ? 3.944 2.782 -14.462 1.00 96.19 68 THR A N 1
ATOM 568 C CA . THR A 1 68 ? 3.308 3.678 -15.436 1.00 96.19 68 THR A CA 1
ATOM 569 C C . THR A 1 68 ? 4.337 4.332 -16.357 1.00 96.19 68 THR A C 1
ATOM 571 O O . THR A 1 68 ? 4.131 4.421 -17.570 1.00 96.19 68 THR A O 1
ATOM 574 N N . ALA A 1 69 ? 5.463 4.783 -15.805 1.00 95.12 69 ALA A N 1
ATOM 575 C CA . ALA A 1 69 ? 6.521 5.434 -16.561 1.00 95.12 69 ALA A CA 1
ATOM 576 C C . ALA A 1 69 ? 7.230 4.441 -17.495 1.00 95.12 69 ALA A C 1
ATOM 578 O O . ALA A 1 69 ? 7.493 4.788 -18.647 1.00 95.12 69 ALA A O 1
ATOM 579 N N . TYR A 1 70 ? 7.450 3.196 -17.053 1.00 94.56 70 TYR A N 1
ATOM 580 C CA . TYR A 1 70 ? 7.920 2.112 -17.919 1.00 94.56 70 TYR A CA 1
ATOM 581 C C . TYR A 1 70 ? 6.987 1.878 -19.109 1.00 94.56 70 TYR A C 1
ATOM 583 O O . TYR A 1 70 ? 7.437 1.914 -20.254 1.00 94.56 70 TYR A O 1
ATOM 591 N N . LEU A 1 71 ? 5.688 1.677 -18.857 1.00 94.00 71 LEU A N 1
ATOM 592 C CA . LEU A 1 71 ? 4.714 1.369 -19.908 1.00 94.00 71 LEU A CA 1
ATOM 593 C C . LEU A 1 71 ? 4.595 2.511 -20.924 1.00 94.00 71 LEU A C 1
ATOM 595 O O . LEU A 1 71 ? 4.565 2.260 -22.127 1.00 94.00 71 LEU A O 1
ATOM 599 N N . LYS A 1 72 ? 4.607 3.765 -20.454 1.00 94.56 72 LYS A N 1
ATOM 600 C CA . LYS A 1 72 ? 4.621 4.950 -21.325 1.00 94.56 72 LYS A CA 1
ATOM 601 C C . LYS A 1 72 ? 5.871 5.003 -22.201 1.00 94.56 72 LYS A C 1
ATOM 603 O O . LYS A 1 72 ? 5.762 5.272 -23.393 1.00 94.56 72 LYS A O 1
ATOM 608 N N . THR A 1 73 ? 7.056 4.764 -21.637 1.00 92.06 73 THR A N 1
ATOM 609 C CA . THR A 1 73 ? 8.307 4.761 -22.411 1.00 92.06 73 THR A CA 1
ATOM 610 C C . THR A 1 73 ? 8.339 3.628 -23.424 1.00 92.06 73 THR A C 1
ATOM 612 O O . THR A 1 73 ? 8.683 3.868 -24.577 1.00 92.06 73 THR A O 1
ATOM 615 N N . ARG A 1 74 ? 7.911 2.426 -23.033 1.00 91.88 74 ARG A N 1
ATOM 616 C CA . ARG A 1 74 ? 7.757 1.304 -23.955 1.00 91.88 74 ARG A CA 1
ATOM 617 C C . ARG A 1 74 ? 6.842 1.666 -25.127 1.00 91.88 74 ARG A C 1
ATOM 619 O O . ARG A 1 74 ? 7.230 1.452 -26.268 1.00 91.88 74 ARG A O 1
ATOM 626 N N . GLN A 1 75 ? 5.659 2.226 -24.857 1.00 92.06 75 GLN A N 1
ATOM 627 C CA . GLN A 1 75 ? 4.716 2.607 -25.912 1.00 92.06 75 GLN A CA 1
ATOM 628 C C . GLN A 1 75 ? 5.352 3.601 -26.890 1.00 92.06 75 GLN A C 1
ATOM 630 O O . GLN A 1 75 ? 5.286 3.392 -28.093 1.00 92.06 75 GLN A O 1
ATOM 635 N N . LYS A 1 76 ? 6.067 4.617 -26.386 1.00 90.06 76 LYS A N 1
ATOM 636 C CA . LYS A 1 76 ? 6.802 5.573 -27.231 1.00 90.06 76 LYS A CA 1
ATOM 637 C C . LYS A 1 76 ? 7.852 4.904 -28.126 1.00 90.06 76 LYS A C 1
ATOM 639 O O . LYS A 1 76 ? 8.057 5.351 -29.250 1.00 90.06 76 LYS A O 1
ATOM 644 N N . ILE A 1 77 ? 8.547 3.879 -27.628 1.00 87.94 77 ILE A N 1
ATOM 645 C CA . ILE A 1 77 ? 9.541 3.134 -28.416 1.00 87.94 77 ILE A CA 1
ATOM 646 C C . ILE A 1 77 ? 8.844 2.334 -29.518 1.00 87.94 77 ILE A C 1
ATOM 648 O O . ILE A 1 77 ? 9.270 2.407 -30.668 1.00 87.94 77 ILE A O 1
ATOM 652 N N . GLU A 1 78 ? 7.746 1.648 -29.201 1.00 88.69 78 GLU A N 1
ATOM 653 C CA . GLU A 1 78 ? 6.956 0.900 -30.188 1.00 88.69 78 GLU A CA 1
ATOM 654 C C . GLU A 1 78 ? 6.365 1.832 -31.262 1.00 88.69 78 GLU A C 1
ATOM 656 O O . GLU A 1 78 ? 6.531 1.571 -32.452 1.00 88.69 78 GLU A O 1
ATOM 661 N N . ASP A 1 79 ? 5.781 2.968 -30.863 1.00 90.00 79 ASP A N 1
ATOM 662 C CA . ASP A 1 79 ? 5.223 3.975 -31.779 1.00 90.00 79 ASP A CA 1
ATOM 663 C C . ASP A 1 79 ? 6.294 4.590 -32.693 1.00 90.00 79 ASP A C 1
ATOM 665 O O . ASP A 1 79 ? 6.008 4.993 -33.820 1.00 90.00 79 ASP A O 1
ATOM 669 N N . SER A 1 80 ? 7.547 4.664 -32.226 1.00 86.06 80 SER A N 1
ATOM 670 C CA . SER A 1 80 ? 8.655 5.182 -33.032 1.00 86.06 80 SER A CA 1
ATOM 671 C C . SER A 1 80 ? 9.049 4.252 -34.184 1.00 86.06 80 SER A C 1
ATOM 673 O O . SER A 1 80 ? 9.695 4.710 -35.130 1.00 86.06 80 SER A O 1
ATOM 675 N N . GLY A 1 81 ? 8.695 2.961 -34.102 1.00 79.38 81 GLY A N 1
ATOM 676 C CA . GLY A 1 81 ? 9.024 1.934 -35.094 1.00 79.38 81 GLY A CA 1
ATOM 677 C C . GLY A 1 81 ? 10.526 1.731 -35.336 1.00 79.38 81 GLY A C 1
ATOM 678 O O . GLY A 1 81 ? 10.905 1.120 -36.335 1.00 79.38 81 GLY A O 1
ATOM 679 N N . LYS A 1 82 ? 11.394 2.275 -34.471 1.00 70.56 82 LYS A N 1
ATOM 680 C CA . LYS A 1 82 ? 12.851 2.316 -34.650 1.00 70.56 82 LYS A CA 1
ATOM 681 C C . LYS A 1 82 ? 13.563 1.666 -33.466 1.00 70.56 82 LYS A C 1
ATOM 683 O O . LYS A 1 82 ? 13.317 2.022 -32.319 1.00 70.56 82 LYS A O 1
ATOM 688 N N . GLY A 1 83 ? 14.527 0.796 -33.762 1.00 71.19 83 GLY A N 1
ATOM 689 C CA . GLY A 1 83 ? 15.377 0.148 -32.759 1.00 71.19 83 GLY A CA 1
ATOM 690 C C . GLY A 1 83 ? 14.817 -1.176 -32.233 1.00 71.19 83 GLY A C 1
ATOM 691 O O . GLY A 1 83 ? 13.859 -1.723 -32.775 1.00 71.19 83 GLY A O 1
ATOM 692 N N . GLN A 1 84 ? 15.463 -1.718 -31.199 1.00 80.62 84 GLN A N 1
ATOM 693 C CA . GLN A 1 84 ? 15.023 -2.954 -30.552 1.00 80.62 84 GLN A CA 1
AT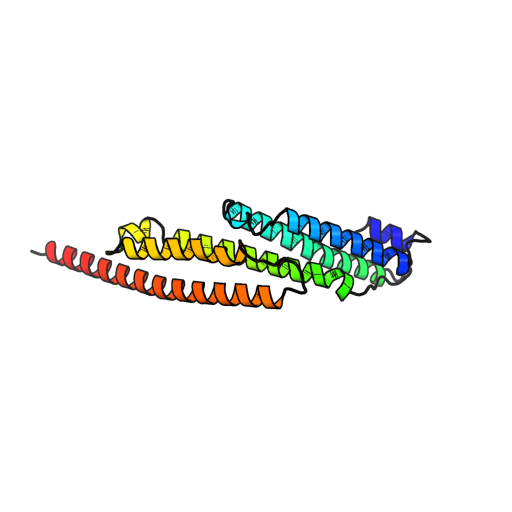OM 694 C C . GLN A 1 84 ? 13.781 -2.723 -29.685 1.00 80.62 84 GLN A C 1
ATOM 696 O O . GLN A 1 84 ? 13.644 -1.679 -29.039 1.00 80.62 84 GLN A O 1
ATOM 701 N N . ARG A 1 85 ? 12.899 -3.729 -29.647 1.00 85.56 85 ARG A N 1
ATOM 702 C CA . ARG A 1 85 ? 11.680 -3.698 -28.834 1.00 85.56 85 ARG A CA 1
ATOM 703 C C . ARG A 1 85 ? 12.028 -3.676 -27.354 1.00 85.56 85 ARG A C 1
ATOM 705 O O . ARG A 1 85 ? 12.870 -4.437 -26.899 1.00 85.56 85 ARG A O 1
ATOM 712 N N . TRP A 1 86 ? 11.332 -2.830 -26.609 1.00 86.44 86 TRP A N 1
ATOM 713 C CA . TRP A 1 86 ? 11.480 -2.721 -25.164 1.00 86.44 86 TRP A CA 1
ATOM 714 C C . TRP A 1 86 ? 10.407 -3.577 -24.485 1.00 86.44 86 TRP A C 1
ATOM 716 O O . TRP A 1 86 ? 9.317 -3.102 -24.154 1.00 86.44 86 TRP A O 1
ATOM 726 N N . GLU A 1 87 ? 10.686 -4.864 -24.306 1.00 85.81 87 GLU A N 1
ATOM 727 C CA . GLU A 1 87 ? 9.781 -5.814 -23.656 1.00 85.81 87 GLU A CA 1
ATOM 728 C C . GLU A 1 87 ? 10.569 -6.682 -22.684 1.00 85.81 87 GLU A C 1
ATOM 730 O O . GLU A 1 87 ? 11.382 -7.498 -23.094 1.00 85.81 87 GLU A O 1
ATOM 735 N N . PHE A 1 88 ? 10.288 -6.534 -21.393 1.00 88.62 88 PHE A N 1
ATOM 736 C CA . PHE A 1 88 ? 10.931 -7.314 -20.341 1.00 88.62 88 PHE A CA 1
ATOM 737 C C . PHE A 1 88 ? 9.880 -8.098 -19.553 1.00 88.62 88 PHE A C 1
ATOM 739 O O . PHE A 1 88 ? 8.687 -7.781 -19.594 1.00 88.62 88 PHE A O 1
ATOM 746 N N . ASP A 1 89 ? 10.323 -9.095 -18.785 1.00 89.69 89 ASP A N 1
ATOM 747 C CA . ASP A 1 89 ? 9.443 -9.859 -17.903 1.00 89.69 89 ASP A CA 1
ATOM 748 C C . ASP A 1 89 ? 8.772 -8.936 -16.869 1.00 89.69 89 ASP A C 1
ATOM 750 O O . ASP A 1 89 ? 9.366 -8.485 -15.885 1.00 89.69 89 ASP A O 1
ATOM 754 N N . LYS A 1 90 ? 7.483 -8.668 -17.098 1.00 90.38 90 LYS A N 1
ATOM 755 C CA . LYS A 1 90 ? 6.655 -7.796 -16.259 1.00 90.38 90 LYS A CA 1
ATOM 756 C C . LYS A 1 90 ? 6.533 -8.318 -14.832 1.00 90.38 90 LYS A C 1
ATOM 758 O O . LYS A 1 90 ? 6.410 -7.515 -13.910 1.00 90.38 90 LYS A O 1
ATOM 763 N N . LYS A 1 91 ? 6.553 -9.639 -14.634 1.00 89.94 91 LYS A N 1
ATOM 764 C CA . LYS A 1 91 ? 6.445 -10.231 -13.299 1.00 89.94 91 LYS A CA 1
ATOM 765 C C . LYS A 1 91 ? 7.702 -9.930 -12.493 1.00 89.94 91 LYS A C 1
ATOM 767 O O . 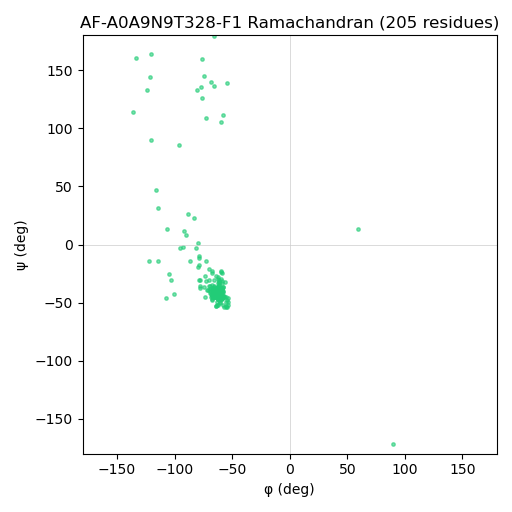LYS A 1 91 ? 7.581 -9.529 -11.339 1.00 89.94 91 LYS A O 1
ATOM 772 N N . LYS A 1 92 ? 8.881 -10.047 -13.109 1.00 87.94 92 LYS A N 1
ATOM 773 C CA . LYS A 1 92 ? 10.155 -9.697 -12.463 1.00 87.94 92 LYS A CA 1
ATOM 774 C C . LYS A 1 92 ? 10.252 -8.209 -12.139 1.00 87.94 92 LYS A C 1
ATOM 776 O O . LYS A 1 92 ? 10.645 -7.852 -11.036 1.00 87.94 92 LYS A O 1
ATOM 781 N N . LEU A 1 93 ? 9.835 -7.343 -13.063 1.00 92.12 93 LEU A N 1
ATOM 782 C CA . LEU A 1 93 ? 9.978 -5.895 -12.882 1.00 92.12 93 LEU A CA 1
ATOM 783 C C . LEU A 1 93 ? 8.933 -5.252 -11.972 1.00 92.12 93 LEU A C 1
ATOM 785 O O . LEU A 1 93 ? 9.233 -4.234 -11.347 1.00 92.12 93 LEU A O 1
ATOM 789 N N . PHE A 1 94 ? 7.713 -5.798 -11.930 1.00 95.44 94 PHE A N 1
ATOM 790 C CA . PHE A 1 94 ? 6.591 -5.152 -11.243 1.00 95.44 94 PHE A CA 1
ATOM 791 C C . PHE A 1 94 ? 5.950 -5.996 -10.148 1.00 95.44 94 PHE A C 1
ATOM 793 O O . PHE A 1 94 ? 5.195 -5.452 -9.352 1.00 95.44 94 PHE A O 1
ATOM 800 N N . GLY A 1 95 ? 6.220 -7.303 -10.063 1.00 95.75 95 GLY A N 1
ATOM 801 C CA . GLY A 1 95 ? 5.556 -8.178 -9.091 1.00 95.75 95 GLY A CA 1
ATOM 802 C C . GLY A 1 95 ? 5.710 -7.676 -7.655 1.00 95.75 95 GLY A C 1
ATOM 803 O O . GLY A 1 95 ? 4.715 -7.441 -6.970 1.00 95.75 95 GLY A O 1
ATOM 804 N N . ALA A 1 96 ? 6.953 -7.425 -7.237 1.00 95.75 96 ALA A N 1
ATOM 805 C CA . ALA A 1 96 ? 7.253 -6.914 -5.903 1.00 95.75 96 ALA A CA 1
ATOM 806 C C . ALA A 1 96 ? 6.735 -5.479 -5.683 1.00 95.75 96 ALA A C 1
ATOM 808 O O . ALA A 1 96 ? 6.141 -5.204 -4.644 1.00 95.75 96 ALA A O 1
ATOM 809 N N . SER A 1 97 ? 6.890 -4.570 -6.657 1.00 97.00 97 SER A N 1
ATOM 810 C CA . SER A 1 97 ? 6.412 -3.183 -6.518 1.00 97.00 97 SER A CA 1
ATOM 811 C C . SER A 1 97 ? 4.894 -3.085 -6.450 1.00 97.00 97 SER A C 1
ATOM 813 O O . SER A 1 97 ? 4.371 -2.294 -5.674 1.00 97.00 97 SER A O 1
ATOM 815 N N . ASN A 1 98 ? 4.179 -3.903 -7.220 1.00 97.69 98 ASN A N 1
ATOM 816 C CA . ASN A 1 98 ? 2.719 -3.899 -7.247 1.00 97.69 98 ASN A CA 1
ATOM 817 C C . ASN A 1 98 ? 2.146 -4.461 -5.948 1.00 97.69 98 ASN A C 1
ATOM 819 O O . ASN A 1 98 ? 1.173 -3.925 -5.418 1.00 97.69 98 ASN A O 1
ATOM 823 N N . TYR A 1 99 ? 2.769 -5.511 -5.411 1.00 97.81 99 TYR A N 1
ATOM 824 C CA . TYR A 1 99 ? 2.416 -6.022 -4.094 1.00 97.81 99 TYR A CA 1
ATOM 825 C C . TYR A 1 99 ? 2.686 -4.990 -2.997 1.00 97.81 99 TYR A C 1
ATOM 827 O O . TYR A 1 99 ? 1.784 -4.663 -2.231 1.00 97.81 99 TYR A O 1
ATOM 835 N N . MET A 1 100 ? 3.877 -4.393 -2.976 1.00 97.81 100 MET A N 1
ATOM 836 C CA . MET A 1 100 ? 4.228 -3.374 -1.987 1.00 97.81 100 MET A CA 1
ATOM 837 C C . MET A 1 100 ? 3.313 -2.139 -2.083 1.00 97.81 100 MET A C 1
ATOM 839 O O . MET A 1 100 ? 2.917 -1.592 -1.058 1.00 97.81 100 MET A O 1
ATOM 843 N N . ALA A 1 101 ? 2.887 -1.742 -3.289 1.00 98.12 101 ALA A N 1
ATOM 844 C CA . ALA A 1 101 ? 1.900 -0.679 -3.492 1.00 98.12 101 ALA A CA 1
ATOM 845 C C . ALA A 1 101 ? 0.514 -1.044 -2.928 1.00 98.12 101 ALA A C 1
ATOM 847 O O . ALA A 1 101 ? -0.147 -0.191 -2.330 1.00 98.12 101 ALA A O 1
ATOM 848 N N . ARG A 1 102 ? 0.086 -2.311 -3.056 1.00 98.19 102 ARG A N 1
ATOM 849 C CA . ARG A 1 102 ? -1.127 -2.827 -2.399 1.00 98.19 102 ARG A CA 1
ATOM 850 C C . ARG A 1 102 ? -1.009 -2.733 -0.877 1.00 98.19 102 ARG A C 1
ATOM 852 O O . ARG A 1 102 ? -1.911 -2.181 -0.262 1.00 98.19 102 ARG A O 1
ATOM 859 N N . VAL A 1 103 ? 0.104 -3.175 -0.293 1.00 97.94 103 VAL A N 1
ATOM 860 C CA . VAL A 1 103 ? 0.345 -3.062 1.158 1.00 97.94 103 VAL A CA 1
ATOM 861 C C . VAL A 1 103 ? 0.318 -1.594 1.604 1.00 97.94 103 VAL A C 1
ATOM 863 O O . VAL A 1 103 ? -0.351 -1.260 2.576 1.00 97.94 103 VAL A O 1
ATOM 866 N N . CYS A 1 104 ? 0.952 -0.680 0.856 1.00 98.00 104 CYS A N 1
ATOM 867 C CA . CYS A 1 104 ? 0.907 0.761 1.145 1.00 98.00 104 CYS A CA 1
ATOM 868 C C . CYS A 1 104 ? -0.526 1.316 1.138 1.00 98.00 104 CYS A C 1
ATOM 870 O O . CYS A 1 104 ? -0.881 2.125 1.995 1.00 98.00 104 CYS A O 1
ATOM 872 N N . ARG A 1 105 ? -1.359 0.885 0.183 1.00 98.00 105 ARG A N 1
ATOM 873 C CA . ARG A 1 105 ? -2.778 1.259 0.128 1.00 98.00 105 ARG A CA 1
ATOM 874 C C . ARG A 1 105 ? -3.536 0.735 1.345 1.00 98.00 105 ARG A C 1
ATOM 876 O O . ARG A 1 105 ? -4.291 1.492 1.944 1.00 98.00 105 ARG A O 1
ATOM 883 N N . ASP A 1 106 ? -3.325 -0.524 1.705 1.00 97.88 106 ASP A N 1
ATOM 884 C CA . ASP A 1 106 ? -3.996 -1.153 2.840 1.00 97.88 106 ASP A CA 1
ATOM 885 C C . ASP A 1 106 ? -3.610 -0.441 4.158 1.00 97.88 106 ASP A C 1
ATOM 887 O O . ASP A 1 106 ? -4.482 -0.092 4.950 1.00 97.88 106 ASP A O 1
ATOM 891 N N . LEU A 1 107 ? -2.330 -0.093 4.351 1.00 97.44 107 LEU A N 1
ATOM 892 C CA . LEU A 1 107 ? -1.858 0.707 5.494 1.00 97.44 107 LEU A CA 1
ATOM 893 C C . LEU A 1 107 ? -2.477 2.117 5.537 1.00 97.44 107 LEU A C 1
ATOM 895 O O . LEU A 1 107 ? -2.815 2.618 6.612 1.00 97.44 107 LEU A O 1
ATOM 899 N N . ASN A 1 108 ? -2.639 2.767 4.379 1.00 97.31 108 ASN A N 1
ATOM 900 C CA . ASN A 1 108 ? -3.309 4.067 4.285 1.00 97.31 108 ASN A CA 1
ATOM 901 C C . ASN A 1 108 ? -4.783 3.981 4.711 1.00 97.31 108 ASN A C 1
ATOM 903 O O . ASN A 1 108 ? -5.287 4.866 5.410 1.00 97.31 108 ASN A O 1
ATOM 907 N N . GLU A 1 109 ? -5.457 2.905 4.309 1.00 96.88 109 GLU A N 1
ATOM 908 C CA . GLU A 1 109 ? -6.847 2.641 4.666 1.00 96.88 109 GLU A CA 1
ATOM 909 C C . GLU A 1 109 ? -6.987 2.388 6.170 1.00 96.88 109 GLU A C 1
ATOM 911 O O . GLU A 1 109 ? -7.826 3.008 6.819 1.00 96.88 109 GLU A O 1
ATOM 916 N N . VAL A 1 110 ? -6.098 1.578 6.756 1.00 96.19 110 VAL A N 1
ATOM 917 C CA . VAL A 1 110 ? -6.024 1.363 8.212 1.00 96.19 110 VAL A CA 1
ATOM 918 C C . VAL A 1 110 ? -5.904 2.698 8.952 1.00 96.19 110 VAL A C 1
ATOM 920 O O . VAL A 1 110 ? -6.681 2.977 9.867 1.00 96.19 110 VAL A O 1
ATOM 923 N N . ALA A 1 111 ? -4.976 3.560 8.527 1.00 95.50 111 ALA A N 1
ATOM 924 C CA . ALA A 1 111 ? -4.789 4.882 9.119 1.00 95.50 111 ALA A CA 1
ATOM 925 C C . ALA A 1 111 ? -6.056 5.753 8.995 1.00 95.50 111 ALA A C 1
ATOM 927 O O . ALA A 1 111 ? -6.442 6.441 9.941 1.00 95.50 111 ALA A O 1
ATOM 928 N N . THR A 1 112 ? -6.732 5.697 7.846 1.00 95.12 112 THR A N 1
ATOM 929 C CA . THR A 1 112 ? -7.974 6.439 7.591 1.00 95.12 112 THR A CA 1
ATOM 930 C C . THR A 1 112 ? -9.117 5.960 8.485 1.00 95.12 112 THR A C 1
ATOM 932 O O . THR A 1 112 ? -9.800 6.785 9.092 1.00 95.12 112 THR A O 1
ATOM 935 N N . ILE A 1 113 ? -9.287 4.648 8.635 1.00 94.25 113 ILE A N 1
ATOM 936 C CA . ILE A 1 113 ? -10.305 4.047 9.501 1.00 94.25 113 ILE A CA 1
ATOM 937 C C . ILE A 1 113 ? -10.070 4.443 10.963 1.00 94.25 113 ILE A C 1
ATOM 939 O O . ILE A 1 113 ? -10.991 4.898 11.640 1.00 94.25 113 ILE A O 1
ATOM 943 N N . ILE A 1 114 ? -8.828 4.362 11.449 1.00 91.75 114 ILE A N 1
ATOM 944 C CA . ILE A 1 114 ? -8.481 4.772 12.820 1.00 91.75 114 ILE A CA 1
ATOM 945 C C . ILE A 1 114 ? -8.814 6.247 13.053 1.00 91.75 114 ILE A C 1
ATOM 947 O O . ILE A 1 114 ? -9.381 6.596 14.090 1.00 91.75 114 ILE A O 1
ATOM 951 N N . TYR A 1 115 ? -8.494 7.115 12.092 1.00 92.00 115 TYR A N 1
ATOM 952 C CA . TYR A 1 115 ? -8.840 8.534 12.159 1.00 92.00 115 TYR A CA 1
ATOM 953 C C . TYR A 1 115 ? -10.355 8.754 12.249 1.00 92.00 115 TYR A C 1
ATOM 955 O O . TYR A 1 115 ? -10.821 9.502 13.108 1.00 92.00 115 TYR A O 1
ATOM 963 N N . GLN A 1 116 ? -11.132 8.069 11.406 1.00 90.44 116 GLN A N 1
ATOM 964 C CA . GLN A 1 116 ? -12.593 8.156 11.418 1.00 90.44 116 GLN A CA 1
ATOM 965 C C . GLN A 1 116 ? -13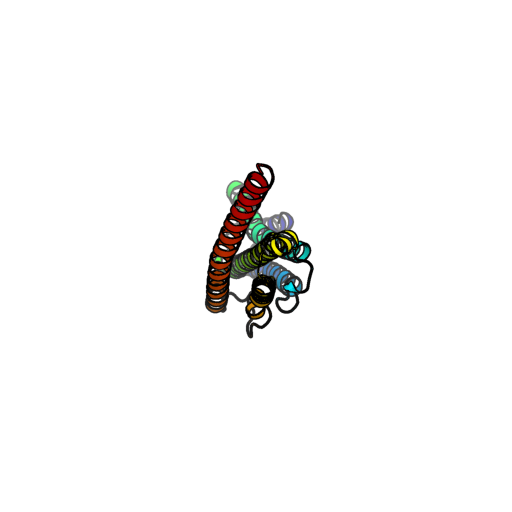.173 7.704 12.759 1.00 90.44 116 GLN A C 1
ATOM 967 O O . GLN A 1 116 ? -13.996 8.414 13.333 1.00 90.44 116 GLN A O 1
ATOM 972 N N . PHE A 1 117 ? -12.697 6.582 13.304 1.00 89.12 117 PHE A N 1
ATOM 973 C CA . PHE A 1 117 ? -13.112 6.107 14.621 1.00 89.12 117 PHE A CA 1
ATOM 974 C C . PHE A 1 117 ? -12.798 7.118 15.727 1.00 89.12 117 PHE A C 1
ATOM 976 O O . PHE A 1 117 ? -13.675 7.434 16.530 1.00 89.12 117 PHE A O 1
ATOM 983 N N . LYS A 1 118 ? -11.582 7.676 15.756 1.00 85.94 118 LYS A N 1
ATOM 984 C CA . LYS A 1 118 ? -11.192 8.677 16.764 1.00 85.94 118 LYS A CA 1
ATOM 985 C C . LYS A 1 118 ? -12.030 9.955 16.679 1.00 85.94 118 LYS A C 1
ATOM 987 O O . LYS A 1 118 ? -12.324 10.546 17.713 1.00 85.94 118 LYS A O 1
ATOM 992 N N . ASN A 1 119 ? -12.454 10.345 15.478 1.00 86.44 119 ASN A N 1
ATOM 993 C CA . ASN A 1 119 ? -13.344 11.487 15.286 1.00 86.44 119 ASN A CA 1
ATOM 994 C C . ASN A 1 119 ? -14.789 11.185 15.709 1.00 86.44 119 ASN A C 1
ATOM 996 O O . ASN A 1 119 ? -15.396 11.994 16.403 1.00 86.44 119 ASN A O 1
ATOM 1000 N N . ILE A 1 120 ? -15.338 10.026 15.324 1.00 83.12 120 ILE A N 1
ATOM 1001 C CA . ILE A 1 120 ? -16.716 9.627 15.666 1.00 83.12 120 ILE A CA 1
ATOM 1002 C C . ILE A 1 120 ? -16.876 9.468 17.181 1.00 83.12 120 ILE A C 1
ATOM 1004 O O . ILE A 1 120 ? -17.836 9.969 17.764 1.00 83.12 120 ILE A O 1
ATOM 1008 N N . PHE A 1 121 ? -15.922 8.801 17.831 1.00 77.69 121 PHE A N 1
ATOM 1009 C CA . PHE A 1 121 ? -15.911 8.581 19.280 1.00 77.69 121 PHE A CA 1
ATOM 1010 C C . PHE A 1 121 ? -15.211 9.713 20.045 1.00 77.69 121 PHE A C 1
ATOM 1012 O O . PHE A 1 121 ? -14.690 9.511 21.143 1.00 77.69 121 PHE A O 1
ATOM 1019 N N . GLY A 1 122 ? -15.202 10.913 19.464 1.00 73.75 122 GLY A N 1
ATOM 1020 C CA . GLY A 1 122 ? -14.631 12.105 20.064 1.00 73.75 122 GLY A CA 1
ATOM 1021 C C . GLY A 1 122 ? -15.368 12.582 21.329 1.00 73.75 122 GLY A C 1
ATOM 1022 O O . GLY A 1 122 ? -16.380 12.010 21.755 1.00 73.75 122 GLY A O 1
ATOM 1023 N N . PRO A 1 123 ? -14.888 13.677 21.944 1.00 73.38 123 PRO A N 1
ATOM 1024 C CA . PRO A 1 123 ? -15.437 14.212 23.195 1.00 73.38 123 PRO A CA 1
ATOM 1025 C C . PRO A 1 123 ? -16.925 14.589 23.105 1.00 73.38 123 PRO A C 1
ATOM 1027 O O . PRO A 1 123 ? -17.629 14.570 24.114 1.00 73.38 123 PRO A O 1
ATOM 1030 N N . GLU A 1 124 ? -17.416 14.884 21.903 1.00 70.94 124 GLU A N 1
ATOM 1031 C CA . GLU A 1 124 ? -18.811 15.228 21.625 1.00 70.94 124 GLU A CA 1
ATOM 1032 C C . GLU A 1 124 ? -19.750 14.057 21.934 1.00 70.94 124 GLU A C 1
ATOM 1034 O O . GLU A 1 124 ? -20.663 14.204 22.748 1.00 70.94 124 GLU A O 1
ATOM 1039 N N . LEU A 1 125 ? -19.480 12.865 21.386 1.00 71.88 125 LEU A N 1
ATOM 1040 C CA . LEU A 1 125 ? -20.272 11.667 21.675 1.00 71.88 125 LEU A CA 1
ATOM 1041 C C . LEU A 1 125 ? -20.120 11.247 23.147 1.00 71.88 125 LEU A C 1
ATOM 1043 O O . LEU A 1 125 ? -21.098 10.859 23.789 1.00 71.88 125 LEU A O 1
ATOM 1047 N N . ARG A 1 126 ? -18.920 11.426 23.719 1.00 73.19 126 ARG A N 1
ATOM 1048 C CA . ARG A 1 126 ? -18.634 11.165 25.141 1.00 73.19 126 ARG A CA 1
ATOM 1049 C C . ARG A 1 126 ? -19.488 11.991 26.101 1.00 73.19 126 ARG A C 1
ATOM 1051 O O . ARG A 1 126 ? -19.783 11.521 27.193 1.00 73.19 126 ARG A O 1
ATOM 1058 N N . SER A 1 127 ? -19.900 13.194 25.704 1.00 71.69 127 SER A N 1
ATOM 1059 C CA . SER A 1 127 ? -20.739 14.075 26.528 1.00 71.69 127 SER A CA 1
ATOM 1060 C C . SER A 1 127 ? -22.229 13.704 26.531 1.00 71.69 127 SER A 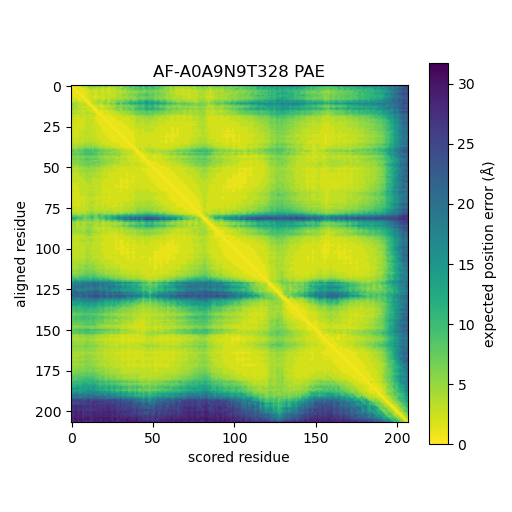C 1
ATOM 1062 O O . SER A 1 127 ? -22.968 14.143 27.410 1.00 71.69 127 SER A O 1
ATOM 1064 N N . ILE A 1 128 ? -22.671 12.899 25.559 1.00 69.12 128 ILE A N 1
ATOM 1065 C CA . ILE A 1 128 ? -24.087 12.573 25.321 1.00 69.12 128 ILE A CA 1
ATOM 1066 C C . ILE A 1 128 ? -24.430 11.167 25.834 1.00 69.12 128 ILE A C 1
ATOM 1068 O O . ILE A 1 128 ? -25.564 10.909 26.246 1.00 69.12 128 ILE A O 1
ATOM 1072 N N . VAL A 1 129 ? -23.460 10.251 25.818 1.00 70.81 129 VAL A N 1
ATOM 1073 C CA . VAL A 1 129 ? -23.658 8.850 26.205 1.00 70.81 129 VAL A CA 1
ATOM 1074 C C . VAL A 1 129 ? -23.719 8.693 27.727 1.00 70.81 129 VAL A C 1
ATOM 1076 O O . VAL A 1 129 ? -22.900 9.237 28.463 1.00 70.81 129 VAL A O 1
ATOM 1079 N N . SER A 1 130 ? -24.690 7.906 28.203 1.00 67.50 130 SER A N 1
ATOM 1080 C CA . SER A 1 130 ? -24.919 7.649 29.634 1.00 67.50 130 SER A CA 1
ATOM 1081 C C . SER A 1 130 ? -23.813 6.844 30.320 1.00 67.50 130 SER A C 1
ATOM 1083 O O . SER A 1 130 ? -23.672 6.944 31.535 1.00 67.50 130 SER A O 1
ATOM 1085 N N . ASP A 1 131 ? -23.054 6.046 29.564 1.00 74.50 131 ASP A N 1
ATOM 1086 C CA . ASP A 1 131 ? -21.946 5.224 30.059 1.00 74.50 131 ASP A CA 1
ATOM 1087 C C . ASP A 1 131 ? -20.615 5.605 29.375 1.00 74.50 131 ASP A C 1
ATOM 1089 O O . ASP A 1 131 ? -20.258 5.027 28.341 1.00 74.50 131 ASP A O 1
ATOM 1093 N N . PRO A 1 132 ? -19.846 6.556 29.939 1.00 74.81 132 PRO A N 1
ATOM 1094 C CA . PRO A 1 132 ? -18.539 6.954 29.411 1.00 74.81 132 PRO A CA 1
ATOM 1095 C C . PRO A 1 132 ? -17.515 5.810 29.349 1.00 74.81 132 PRO A C 1
ATOM 1097 O O . PRO A 1 132 ? -16.583 5.862 28.547 1.00 74.81 132 PRO A O 1
ATOM 1100 N N . GLN A 1 133 ? -17.681 4.767 30.169 1.00 80.50 133 GLN A N 1
ATOM 1101 C CA . GLN A 1 133 ? -16.737 3.657 30.254 1.00 80.50 133 GLN A CA 1
ATOM 1102 C C . GLN A 1 133 ? -16.819 2.750 29.020 1.00 80.50 133 GLN A C 1
ATOM 1104 O O . GLN A 1 133 ? -15.802 2.218 28.570 1.00 80.50 133 GLN A O 1
ATOM 1109 N N . SER A 1 134 ? -18.008 2.628 28.424 1.00 77.62 134 SER A N 1
ATOM 1110 C CA . SER A 1 134 ? -18.209 1.927 27.152 1.00 77.62 134 SER A CA 1
ATOM 1111 C C . SER A 1 134 ? -17.441 2.579 25.990 1.00 77.62 134 SER A C 1
ATOM 1113 O O . SER A 1 134 ? -16.779 1.877 25.225 1.00 77.62 134 SER A O 1
ATOM 1115 N N . ILE A 1 135 ? -17.423 3.914 25.916 1.00 79.19 135 ILE A N 1
ATOM 1116 C CA . ILE A 1 135 ? -16.670 4.674 24.904 1.00 79.19 135 ILE A CA 1
ATOM 1117 C C . ILE A 1 135 ? -15.165 4.513 25.114 1.00 79.19 135 ILE A C 1
ATOM 1119 O O . ILE A 1 135 ? -14.433 4.253 24.158 1.00 79.19 135 ILE A O 1
ATOM 1123 N N . ASP A 1 136 ? -14.699 4.608 26.361 1.00 81.38 136 ASP A N 1
ATOM 1124 C CA . ASP A 1 136 ? -13.282 4.427 26.684 1.00 81.38 136 ASP A CA 1
ATOM 1125 C C . ASP A 1 136 ? -12.803 3.000 26.314 1.00 81.38 136 ASP A C 1
ATOM 1127 O O . ASP A 1 136 ? -11.657 2.807 25.897 1.00 81.38 136 ASP A O 1
ATOM 1131 N N . ASN A 1 137 ? -13.677 1.989 26.407 1.00 85.69 137 ASN A N 1
ATOM 1132 C CA . ASN A 1 137 ? -13.382 0.624 25.957 1.00 85.69 137 ASN A CA 1
ATOM 1133 C C . ASN A 1 137 ? -13.277 0.516 24.427 1.00 85.69 137 ASN A C 1
ATOM 1135 O O . ASN A 1 137 ? -12.357 -0.143 23.935 1.00 85.69 137 ASN A O 1
ATOM 1139 N N . VAL A 1 138 ? -14.167 1.174 23.677 1.00 85.06 138 VAL A N 1
ATOM 1140 C CA . VAL A 1 138 ? -14.100 1.240 22.205 1.00 85.06 138 VAL A CA 1
ATOM 1141 C C . VAL A 1 138 ? -12.815 1.933 21.757 1.00 85.06 138 VAL A C 1
ATOM 1143 O O . VAL A 1 138 ? -12.091 1.384 20.930 1.00 85.06 138 VAL A O 1
ATOM 1146 N N . ALA A 1 139 ? -12.467 3.076 22.355 1.00 84.50 139 ALA A N 1
ATOM 1147 C CA . ALA A 1 139 ? -11.235 3.801 22.042 1.00 84.50 139 ALA A CA 1
ATOM 1148 C C . ALA A 1 139 ? -9.985 2.922 22.238 1.00 84.50 139 ALA A C 1
ATOM 1150 O O . ALA A 1 139 ? -9.141 2.828 21.347 1.00 84.50 139 ALA A O 1
ATOM 1151 N N . LYS 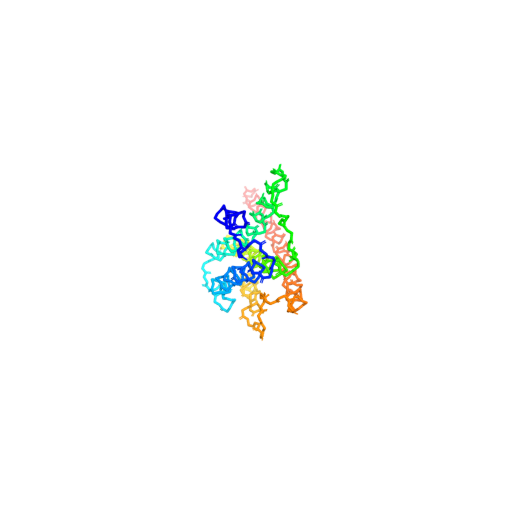A 1 140 ? -9.916 2.174 23.349 1.00 88.19 140 LYS A N 1
ATOM 1152 C CA . LYS A 1 140 ? -8.832 1.206 23.594 1.00 88.19 140 LYS A CA 1
ATOM 1153 C C . LYS A 1 140 ? -8.778 0.085 22.557 1.00 88.19 140 LYS A C 1
ATOM 1155 O O . LYS A 1 140 ? -7.694 -0.414 22.272 1.00 88.19 140 LYS A O 1
ATOM 1160 N N . ARG A 1 141 ? -9.920 -0.369 22.032 1.00 90.00 141 ARG A N 1
ATOM 1161 C CA . ARG A 1 141 ? -9.953 -1.384 20.966 1.00 90.00 141 ARG A CA 1
ATOM 1162 C C . ARG A 1 141 ? -9.486 -0.813 19.633 1.00 90.00 141 ARG A C 1
ATOM 1164 O O . ARG A 1 141 ? -8.731 -1.490 18.949 1.00 90.00 141 ARG A O 1
ATOM 1171 N N . VAL A 1 142 ? -9.861 0.427 19.316 1.00 89.06 142 VAL A N 1
ATOM 1172 C CA . VAL A 1 142 ? -9.377 1.148 18.127 1.00 89.06 142 VAL A CA 1
ATOM 1173 C C . VAL A 1 142 ? -7.853 1.276 18.161 1.00 89.06 142 VAL A C 1
ATOM 1175 O O . VAL A 1 142 ? -7.200 0.953 17.174 1.00 89.06 142 VAL A O 1
ATOM 1178 N N . ASP A 1 143 ? -7.269 1.652 19.303 1.00 87.56 143 ASP A N 1
ATOM 1179 C CA . ASP A 1 143 ? -5.807 1.720 19.450 1.00 87.56 143 ASP A CA 1
ATOM 1180 C C . ASP A 1 143 ? -5.132 0.340 19.319 1.00 87.56 143 ASP A C 1
ATOM 1182 O O . ASP A 1 143 ? -3.992 0.243 18.877 1.00 87.56 143 ASP A O 1
ATOM 1186 N N . LYS A 1 144 ? -5.838 -0.750 19.646 1.00 91.38 144 LYS A N 1
ATOM 1187 C CA . LYS A 1 144 ? -5.329 -2.122 19.494 1.00 91.38 144 LYS A CA 1
ATOM 1188 C C . LYS A 1 144 ? -5.396 -2.664 18.064 1.00 91.38 144 LYS A C 1
ATOM 1190 O O . LYS A 1 144 ? -4.780 -3.696 17.807 1.00 91.38 144 LYS A O 1
ATOM 1195 N N . LEU A 1 145 ? -6.093 -2.000 17.137 1.00 91.19 145 LEU A N 1
ATOM 1196 C CA . LEU A 1 145 ? -6.242 -2.479 15.755 1.00 91.19 145 LEU A CA 1
ATOM 1197 C C . LEU A 1 145 ? -4.901 -2.592 15.015 1.00 91.19 145 LEU A C 1
ATOM 1199 O O . LEU A 1 145 ? -4.747 -3.461 14.161 1.00 91.19 145 LEU A O 1
ATOM 1203 N N . VAL A 1 146 ? -3.929 -1.740 15.352 1.00 93.25 146 VAL A N 1
ATOM 1204 C CA . VAL A 1 146 ? -2.611 -1.712 14.692 1.00 93.25 146 VAL A CA 1
ATOM 1205 C C . VAL A 1 146 ? -1.605 -2.676 15.305 1.00 93.25 146 VAL A C 1
ATOM 1207 O O . VAL A 1 146 ? -0.610 -2.988 14.664 1.00 93.25 146 VAL A O 1
ATOM 1210 N N . VAL A 1 147 ? -1.871 -3.212 16.500 1.00 92.19 147 VAL A N 1
ATOM 1211 C CA . VAL A 1 147 ? -0.902 -4.023 17.258 1.00 92.19 147 VAL A CA 1
ATOM 1212 C C . VAL A 1 147 ? -0.455 -5.254 16.471 1.00 92.19 147 VAL A C 1
ATOM 1214 O O . VAL A 1 147 ? 0.713 -5.623 16.528 1.00 92.19 147 VAL A O 1
ATOM 1217 N N . GLN A 1 148 ? -1.354 -5.885 15.711 1.00 90.56 148 GLN A N 1
ATOM 1218 C CA . GLN A 1 148 ? -0.985 -7.025 14.866 1.00 90.56 148 GLN A CA 1
ATOM 1219 C C . GLN A 1 148 ? -0.108 -6.632 13.675 1.00 90.56 148 GLN A C 1
ATOM 1221 O O . GLN A 1 148 ? 0.705 -7.438 13.250 1.00 90.56 148 GLN A O 1
ATOM 1226 N N . ILE A 1 149 ? -0.262 -5.412 13.154 1.00 92.94 149 ILE A N 1
ATOM 1227 C CA . ILE A 1 149 ? 0.542 -4.887 12.044 1.00 92.94 149 ILE A CA 1
ATOM 1228 C C . ILE A 1 149 ? 1.923 -4.443 12.549 1.00 92.94 149 ILE A C 1
ATOM 1230 O O . ILE A 1 149 ? 2.922 -4.640 11.864 1.00 92.94 149 ILE A O 1
ATOM 1234 N N . GLU A 1 150 ? 1.983 -3.865 13.750 1.00 93.12 150 GLU A N 1
ATOM 1235 C CA . GLU A 1 150 ? 3.224 -3.394 14.377 1.00 93.12 150 GLU A CA 1
ATOM 1236 C C . GLU A 1 150 ? 4.115 -4.535 14.885 1.00 93.12 150 GLU A C 1
ATOM 1238 O O . GLU A 1 150 ? 5.321 -4.352 14.981 1.00 93.12 150 GLU A O 1
ATOM 1243 N N . ASN A 1 151 ? 3.542 -5.694 15.232 1.00 91.88 151 ASN A N 1
ATOM 1244 C CA . ASN A 1 151 ? 4.266 -6.814 15.852 1.00 91.88 151 ASN A CA 1
ATOM 1245 C C . ASN A 1 151 ? 4.318 -8.063 14.958 1.00 91.88 151 ASN A C 1
ATOM 1247 O O . ASN A 1 151 ? 4.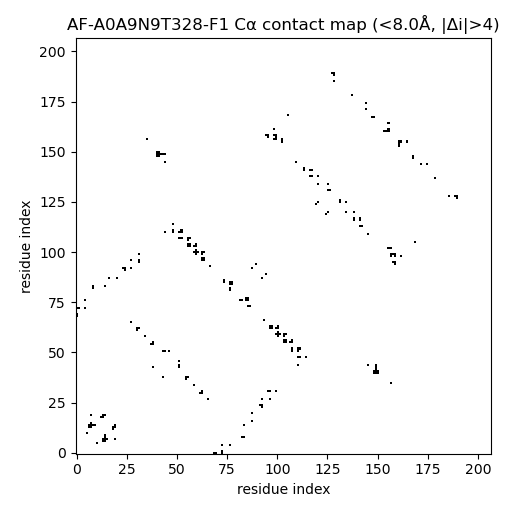299 -9.188 15.460 1.00 91.88 151 ASN A O 1
ATOM 1251 N N . THR A 1 152 ? 4.339 -7.886 13.636 1.00 93.19 152 THR A N 1
ATOM 1252 C CA . THR A 1 152 ? 4.531 -9.004 12.702 1.00 93.19 152 THR A CA 1
ATOM 1253 C C . THR A 1 152 ? 5.949 -9.559 12.801 1.00 93.19 152 THR A C 1
ATOM 1255 O O . THR A 1 152 ? 6.910 -8.797 12.845 1.00 93.19 152 THR A O 1
ATOM 1258 N N . ASP A 1 153 ? 6.096 -10.880 12.741 1.00 92.69 153 ASP A N 1
ATOM 1259 C CA . ASP A 1 153 ? 7.383 -11.590 12.725 1.00 92.69 153 ASP A CA 1
ATOM 1260 C C . ASP A 1 153 ? 7.944 -11.818 11.306 1.00 92.69 153 ASP A C 1
ATOM 1262 O O . ASP A 1 153 ? 8.950 -12.506 11.125 1.00 92.69 153 ASP A O 1
ATOM 1266 N N . PHE A 1 154 ? 7.317 -11.220 10.291 1.00 93.81 154 PHE A N 1
ATOM 1267 C CA . PHE A 1 154 ? 7.707 -11.295 8.884 1.00 93.81 154 PHE A CA 1
ATOM 1268 C C . PHE A 1 154 ? 7.710 -9.908 8.219 1.00 93.81 154 PHE A C 1
ATOM 1270 O O . PHE A 1 154 ? 7.064 -8.975 8.697 1.00 93.81 154 PHE A O 1
ATOM 1277 N N . ASP A 1 155 ? 8.408 -9.774 7.082 1.00 93.69 155 ASP A N 1
ATOM 1278 C CA . ASP A 1 155 ? 8.351 -8.557 6.257 1.00 93.69 155 ASP A CA 1
ATOM 1279 C C . ASP A 1 155 ? 6.997 -8.487 5.538 1.00 93.69 155 ASP A C 1
ATOM 1281 O O . ASP A 1 155 ? 6.740 -9.247 4.598 1.00 93.69 155 ASP A O 1
ATOM 1285 N N . ILE A 1 156 ? 6.135 -7.557 5.963 1.00 95.94 156 ILE A N 1
ATOM 1286 C CA . ILE A 1 156 ? 4.822 -7.317 5.345 1.00 95.94 156 ILE A CA 1
ATOM 1287 C C . ILE A 1 156 ? 4.933 -6.935 3.865 1.00 95.94 156 ILE A C 1
ATOM 1289 O O . ILE A 1 156 ? 3.986 -7.128 3.103 1.00 95.94 156 ILE A O 1
ATOM 1293 N N . PHE A 1 157 ? 6.089 -6.419 3.440 1.00 96.25 157 PHE A N 1
ATOM 1294 C CA . PHE A 1 157 ? 6.346 -6.019 2.067 1.00 96.25 157 PHE A CA 1
ATOM 1295 C C . PHE A 1 157 ? 6.989 -7.113 1.204 1.00 96.25 157 PHE A C 1
ATOM 1297 O O . PHE A 1 157 ? 7.177 -6.895 0.001 1.00 96.25 157 PHE A O 1
ATOM 1304 N N . ASP A 1 158 ? 7.298 -8.288 1.761 1.00 95.06 158 ASP A N 1
ATOM 1305 C CA . ASP A 1 158 ? 7.702 -9.444 0.962 1.00 95.06 158 ASP A CA 1
ATOM 1306 C C . ASP A 1 158 ? 6.478 -10.086 0.291 1.00 95.06 158 ASP A C 1
ATOM 1308 O O . ASP A 1 158 ? 5.507 -10.468 0.943 1.00 95.06 158 ASP A O 1
ATOM 1312 N N . LEU A 1 159 ? 6.545 -10.243 -1.033 1.00 94.25 159 LEU A N 1
ATOM 1313 C CA . LEU A 1 159 ? 5.504 -10.874 -1.844 1.00 94.25 159 LEU A CA 1
ATOM 1314 C C . LEU A 1 159 ? 5.226 -12.321 -1.404 1.00 94.25 159 LEU A C 1
ATOM 1316 O O . LEU A 1 159 ? 4.087 -12.786 -1.506 1.00 94.25 159 LEU A O 1
ATOM 1320 N N . ASN A 1 160 ? 6.242 -13.027 -0.900 1.00 95.31 160 ASN A N 1
ATOM 1321 C CA . ASN A 1 160 ? 6.081 -14.397 -0.404 1.00 95.31 160 ASN A CA 1
ATOM 1322 C C . ASN A 1 160 ? 5.210 -14.462 0.860 1.00 95.31 160 ASN A C 1
ATOM 1324 O O . ASN A 1 160 ? 4.596 -15.490 1.126 1.00 95.31 160 ASN A O 1
ATOM 1328 N N . SER A 1 161 ? 5.108 -13.356 1.597 1.00 94.69 161 SER A N 1
ATOM 1329 C CA . SER A 1 161 ? 4.292 -13.224 2.805 1.00 94.69 161 SER A CA 1
ATOM 1330 C C . SER A 1 161 ? 2.875 -12.714 2.518 1.00 94.69 161 SER A C 1
ATOM 1332 O O . SER A 1 161 ? 2.154 -12.343 3.444 1.00 94.69 161 SER A O 1
ATOM 1334 N N . SER A 1 162 ? 2.458 -12.679 1.248 1.00 95.56 162 SER A N 1
ATOM 1335 C CA . SER A 1 162 ? 1.170 -12.105 0.838 1.00 95.56 162 SER A CA 1
ATOM 1336 C C . SER A 1 162 ? -0.040 -12.755 1.510 1.00 95.56 162 SER A C 1
ATOM 1338 O O . SER A 1 162 ? -0.935 -12.038 1.947 1.00 95.56 162 SER A O 1
ATOM 1340 N N . GLU A 1 163 ? -0.053 -14.079 1.670 1.00 96.75 163 GLU A N 1
ATOM 1341 C CA . GLU A 1 163 ? -1.136 -14.786 2.369 1.00 96.75 163 GLU A CA 1
ATOM 1342 C C . GLU A 1 163 ? -1.214 -14.393 3.855 1.00 96.75 163 GLU A C 1
ATOM 1344 O O . GLU A 1 163 ? -2.303 -14.182 4.392 1.00 96.75 163 GLU A O 1
ATOM 1349 N N . ASN A 1 164 ? -0.061 -14.211 4.510 1.00 96.12 164 ASN A N 1
ATOM 1350 C CA . ASN A 1 164 ? -0.002 -13.764 5.903 1.00 96.12 164 ASN A CA 1
ATOM 1351 C C . ASN A 1 164 ? -0.522 -12.326 6.043 1.00 96.12 164 ASN A C 1
ATOM 1353 O O . ASN A 1 164 ? -1.282 -12.028 6.965 1.00 96.12 164 ASN A O 1
ATOM 1357 N N . TRP A 1 165 ? -0.159 -11.439 5.109 1.00 97.50 165 TRP A N 1
ATOM 1358 C CA . TRP A 1 165 ? -0.688 -10.075 5.068 1.00 97.50 165 TRP A CA 1
ATOM 1359 C C . TRP A 1 165 ? -2.208 -10.056 4.860 1.00 97.50 165 TRP A C 1
ATOM 1361 O O . TRP A 1 165 ? -2.926 -9.347 5.568 1.00 97.50 165 TRP A O 1
ATOM 1371 N N . GLU A 1 166 ? -2.723 -10.871 3.936 1.00 96.62 166 GLU A N 1
ATOM 1372 C CA . GLU A 1 166 ? -4.164 -10.996 3.699 1.00 96.62 166 GLU A CA 1
ATOM 1373 C C . GLU A 1 166 ? -4.914 -11.497 4.937 1.00 96.62 166 GLU A C 1
ATOM 1375 O O . GLU A 1 166 ? -5.994 -10.985 5.244 1.00 96.62 166 GLU A O 1
ATOM 1380 N N . ALA A 1 167 ? -4.333 -12.433 5.692 1.00 96.69 167 ALA A N 1
ATOM 1381 C CA . ALA A 1 167 ? -4.903 -12.901 6.950 1.00 96.69 167 ALA A CA 1
ATOM 1382 C C . ALA A 1 167 ? -4.968 -11.788 8.013 1.00 96.69 167 ALA A C 1
ATOM 1384 O O . ALA A 1 167 ? -6.009 -11.628 8.660 1.00 96.69 167 ALA A O 1
ATOM 1385 N N . ILE A 1 168 ? -3.905 -10.984 8.160 1.00 96.19 168 ILE A N 1
ATOM 1386 C CA . ILE A 1 168 ? -3.888 -9.830 9.077 1.00 96.19 168 ILE A CA 1
ATOM 1387 C C . ILE A 1 168 ? -4.967 -8.822 8.683 1.00 96.19 168 ILE A C 1
ATOM 1389 O O . ILE A 1 168 ? -5.775 -8.426 9.525 1.00 96.19 168 ILE A O 1
ATOM 1393 N N . MET A 1 169 ? -5.039 -8.447 7.404 1.00 97.44 169 MET A N 1
ATOM 1394 C CA . MET A 1 169 ? -6.052 -7.505 6.927 1.00 97.44 169 MET A CA 1
ATOM 1395 C C . MET A 1 169 ? -7.472 -8.061 7.088 1.00 97.44 169 MET A C 1
ATOM 1397 O O . MET A 1 169 ? -8.385 -7.330 7.471 1.00 97.44 169 MET A O 1
ATOM 1401 N N . GLY A 1 170 ? -7.670 -9.363 6.872 1.00 96.88 170 GLY A N 1
ATOM 1402 C CA . GLY A 1 170 ? -8.945 -10.034 7.120 1.00 96.88 170 GLY A CA 1
ATOM 1403 C C . GLY A 1 170 ? -9.380 -9.957 8.587 1.00 96.88 170 GLY A C 1
ATOM 1404 O O . GLY A 1 170 ? -10.543 -9.657 8.872 1.00 96.88 170 GLY A O 1
ATOM 1405 N N . HIS A 1 171 ? -8.452 -10.171 9.524 1.00 95.44 171 HIS A N 1
ATOM 1406 C CA . HIS A 1 171 ? -8.717 -9.992 10.952 1.00 95.44 171 HIS A CA 1
ATOM 1407 C C . HIS A 1 171 ? -9.019 -8.526 11.293 1.00 95.44 171 HIS A C 1
ATOM 1409 O O . HIS A 1 171 ? -10.010 -8.248 11.970 1.00 95.44 171 HIS A O 1
ATOM 1415 N N . PHE A 1 172 ? -8.230 -7.588 10.764 1.00 95.81 172 PHE A N 1
ATOM 1416 C CA . PHE A 1 172 ? -8.448 -6.153 10.939 1.00 95.81 172 PHE A CA 1
ATOM 1417 C C . PHE A 1 172 ? -9.867 -5.737 10.522 1.00 95.81 172 PHE A C 1
ATOM 1419 O O . PHE A 1 172 ? -10.598 -5.159 11.325 1.00 95.81 172 PHE A O 1
ATOM 1426 N N . TYR A 1 173 ? -10.312 -6.095 9.312 1.00 96.12 173 TYR A N 1
ATOM 1427 C CA . TYR A 1 173 ? -11.654 -5.735 8.840 1.00 96.12 173 TYR A CA 1
ATOM 1428 C C . TYR A 1 173 ? -12.774 -6.411 9.638 1.00 96.12 173 TYR A C 1
ATOM 1430 O O . TYR A 1 173 ? -13.855 -5.840 9.799 1.00 96.12 173 TYR A O 1
ATOM 1438 N N . LYS A 1 174 ? -12.532 -7.612 10.173 1.00 95.81 174 LYS A N 1
ATOM 1439 C CA . LYS A 1 174 ? -13.483 -8.277 11.067 1.00 95.81 174 LYS A CA 1
ATOM 1440 C C . LYS A 1 174 ? -13.659 -7.500 12.374 1.00 95.81 174 LYS A C 1
ATOM 1442 O O . LYS A 1 174 ? -14.799 -7.315 12.798 1.00 95.81 174 LYS A O 1
ATOM 1447 N N . GLU A 1 175 ? -12.571 -7.026 12.978 1.00 93.50 175 GLU A N 1
ATOM 1448 C CA . GLU A 1 175 ? -12.627 -6.201 14.191 1.00 93.50 175 GLU A CA 1
ATOM 1449 C C . GLU A 1 175 ? -13.254 -4.829 13.923 1.00 93.50 175 GLU A C 1
ATOM 1451 O O . GLU A 1 175 ? -14.120 -4.396 14.684 1.00 93.50 175 GLU A O 1
ATOM 1456 N N . VAL A 1 176 ? -12.911 -4.182 12.803 1.00 94.00 176 VAL A N 1
ATOM 1457 C CA . VAL A 1 176 ? -13.551 -2.930 12.362 1.00 94.00 176 VAL A CA 1
ATOM 1458 C C . VAL A 1 176 ? -15.065 -3.098 12.271 1.00 94.00 176 VAL A C 1
ATOM 1460 O O . VAL A 1 176 ? -15.803 -2.306 12.850 1.00 94.00 176 VAL A O 1
ATOM 1463 N N . ARG A 1 177 ? -15.544 -4.178 11.646 1.00 94.38 177 ARG A N 1
ATOM 1464 C CA . ARG A 1 177 ? -16.982 -4.444 11.518 1.00 94.38 177 ARG A CA 1
ATOM 1465 C C . ARG A 1 177 ? -17.683 -4.618 12.868 1.00 94.38 177 ARG A C 1
ATOM 1467 O O . ARG A 1 177 ? -18.839 -4.230 13.011 1.00 94.38 177 ARG A O 1
ATOM 1474 N N . GLN A 1 178 ? -17.017 -5.208 13.861 1.00 91.81 178 GLN A N 1
ATOM 1475 C CA . GLN A 1 178 ? -17.576 -5.300 15.214 1.00 91.81 178 GLN A CA 1
ATOM 1476 C C . GLN A 1 178 ? -17.682 -3.919 15.869 1.00 91.81 178 GLN A C 1
ATOM 1478 O O . GLN A 1 178 ? -18.729 -3.587 16.423 1.00 91.81 178 GLN A O 1
ATOM 1483 N N . LEU A 1 179 ? -16.633 -3.100 15.749 1.00 89.94 179 LEU A N 1
ATOM 1484 C CA . LEU A 1 179 ? -16.623 -1.730 16.268 1.00 89.94 179 LEU A CA 1
ATOM 1485 C C . LEU A 1 179 ? -17.690 -0.853 15.599 1.00 89.94 179 LEU A C 1
ATOM 1487 O O . LEU A 1 179 ? -18.332 -0.054 16.276 1.00 89.94 179 LEU A O 1
ATOM 1491 N N . GLU A 1 180 ? -17.928 -1.024 14.298 1.00 89.62 180 GLU A N 1
ATOM 1492 C CA . GLU A 1 180 ? -19.004 -0.335 13.578 1.00 89.62 180 GLU A CA 1
ATOM 1493 C C . GLU A 1 180 ? -20.390 -0.706 14.121 1.00 89.62 180 GLU A C 1
ATOM 1495 O O . GLU A 1 180 ? -21.203 0.181 14.383 1.00 89.62 180 GLU A O 1
ATOM 1500 N N . LEU A 1 181 ? -20.667 -1.999 14.333 1.00 89.25 181 LEU A N 1
ATOM 1501 C CA . LEU A 1 181 ? -21.951 -2.464 14.877 1.00 89.25 181 LEU A CA 1
ATOM 1502 C C . LEU A 1 181 ? -22.210 -1.914 16.286 1.00 89.25 181 LEU A C 1
ATOM 1504 O O . LEU A 1 181 ? -23.323 -1.479 16.594 1.00 89.25 181 LEU A O 1
ATOM 1508 N N . GLU A 1 182 ? -21.179 -1.898 17.130 1.00 84.12 182 GLU A N 1
ATOM 1509 C CA . GLU A 1 182 ? -21.242 -1.284 18.458 1.00 84.12 182 GLU A CA 1
ATOM 1510 C C . GLU A 1 182 ? -21.468 0.231 18.359 1.00 84.12 182 GLU A C 1
ATOM 1512 O O . GLU A 1 182 ? -22.341 0.772 19.039 1.00 84.12 182 GLU A O 1
ATOM 1517 N N . GLY A 1 183 ? -20.760 0.906 17.449 1.00 82.62 183 GLY A N 1
ATOM 1518 C CA . GLY A 1 183 ? -20.926 2.332 17.175 1.00 82.62 183 GLY A CA 1
ATOM 1519 C C . GLY A 1 183 ? -22.343 2.710 16.766 1.00 82.62 183 GLY A C 1
ATOM 1520 O O . GLY A 1 183 ? -22.906 3.655 17.319 1.00 82.62 183 GLY A O 1
ATOM 1521 N N . VAL A 1 184 ? -22.960 1.937 15.869 1.00 85.00 184 VAL A N 1
ATOM 1522 C CA . VAL A 1 184 ? -24.363 2.132 15.478 1.00 85.00 184 VAL A CA 1
ATOM 1523 C C . VAL A 1 184 ? -25.279 2.017 16.695 1.00 85.00 184 VAL A C 1
ATOM 1525 O O . VAL A 1 184 ? -26.117 2.892 16.902 1.00 85.00 184 VAL A O 1
ATOM 1528 N N . SER A 1 185 ? -25.093 0.998 17.540 1.00 83.69 185 SER A N 1
ATOM 1529 C CA . SER A 1 185 ? -25.884 0.834 18.767 1.00 83.69 185 SER A CA 1
ATOM 1530 C C . SER A 1 185 ? -25.744 2.031 19.719 1.00 83.69 185 SER A C 1
ATOM 1532 O O . SER A 1 185 ? -26.746 2.492 20.270 1.00 83.69 185 SER A O 1
ATOM 1534 N N . PHE A 1 186 ? -24.535 2.573 19.898 1.00 78.38 186 PHE A N 1
ATOM 1535 C CA . PHE A 1 186 ? -24.317 3.751 20.747 1.00 78.38 186 PHE A CA 1
ATOM 1536 C C . PHE A 1 186 ? -24.992 5.004 20.199 1.00 78.38 186 PHE A C 1
ATOM 1538 O O . PHE A 1 186 ? -25.644 5.734 20.948 1.00 78.38 186 PHE A O 1
ATOM 1545 N N . ILE A 1 187 ? -24.882 5.242 18.893 1.00 78.56 187 ILE A N 1
ATOM 1546 C CA . ILE A 1 187 ? -25.539 6.373 18.233 1.00 78.56 187 ILE A CA 1
ATOM 1547 C C . ILE A 1 187 ? -27.063 6.273 18.412 1.00 78.56 187 ILE A C 1
ATOM 1549 O O . ILE A 1 187 ? -27.717 7.252 18.780 1.00 78.56 187 ILE A O 1
ATOM 1553 N N . ASP A 1 188 ? -27.628 5.078 18.242 1.00 82.25 188 ASP A N 1
ATOM 1554 C CA . ASP A 1 188 ? -29.064 4.830 18.383 1.00 82.25 188 ASP A CA 1
ATOM 1555 C C . ASP A 1 188 ? -29.566 5.073 19.822 1.00 82.25 188 ASP A C 1
ATOM 1557 O O . ASP A 1 188 ? -30.640 5.646 20.042 1.00 82.25 188 ASP A O 1
ATOM 1561 N N . GLN A 1 189 ? -28.771 4.687 20.826 1.00 77.62 189 GLN A N 1
ATOM 1562 C CA . GLN A 1 189 ? -29.058 4.955 22.239 1.00 77.62 189 GLN A CA 1
ATOM 1563 C C . GLN A 1 189 ? -29.001 6.453 22.563 1.00 77.62 189 GLN A C 1
ATOM 1565 O O . GLN A 1 189 ? -29.910 6.973 23.218 1.00 77.62 189 GLN A O 1
ATOM 1570 N N . SER A 1 190 ? -27.995 7.163 22.048 1.00 74.62 190 SER A N 1
ATOM 1571 C CA . SER A 1 190 ? -27.861 8.617 22.190 1.00 74.62 190 SER A CA 1
ATOM 1572 C C . SER A 1 190 ? -29.081 9.363 21.641 1.00 74.62 190 SER A C 1
ATOM 1574 O O . SER A 1 190 ? -29.641 10.226 22.322 1.00 74.62 190 SER A O 1
ATOM 1576 N N . PHE A 1 191 ? -29.582 8.995 20.455 1.00 77.12 191 PHE A N 1
ATOM 1577 C CA . PHE A 1 191 ? -30.784 9.619 19.887 1.00 77.12 191 PHE A CA 1
ATOM 1578 C C . PHE A 1 191 ? -32.057 9.328 20.690 1.00 77.12 191 PHE A C 1
ATOM 1580 O O . PHE A 1 191 ? -32.907 10.214 20.842 1.00 77.12 191 PHE A O 1
ATOM 1587 N N . LYS A 1 192 ? -32.198 8.114 21.240 1.00 75.31 192 LYS A N 1
ATOM 1588 C CA . LYS A 1 192 ? -33.313 7.778 22.143 1.00 75.31 192 LYS A CA 1
ATOM 1589 C C . LYS A 1 192 ? -33.284 8.644 23.404 1.00 75.31 192 LYS A C 1
ATOM 1591 O O . LYS A 1 192 ? -34.326 9.176 23.788 1.00 75.31 192 LYS A O 1
ATOM 1596 N N . MET A 1 193 ? -32.104 8.848 23.992 1.00 67.00 193 MET A N 1
ATOM 1597 C CA . MET A 1 193 ? -31.894 9.732 25.145 1.00 67.00 193 MET A CA 1
ATOM 1598 C C . MET A 1 193 ? -32.272 11.184 24.836 1.00 67.00 193 MET A C 1
ATOM 1600 O O . MET A 1 193 ? -33.074 11.773 25.562 1.00 67.00 193 MET A O 1
ATOM 1604 N N . ILE A 1 194 ? -31.780 11.745 23.727 1.00 66.75 194 ILE A N 1
ATOM 1605 C CA . ILE A 1 194 ? -32.092 13.125 23.319 1.00 66.75 194 ILE A CA 1
ATOM 1606 C C . ILE A 1 194 ? -33.601 13.315 23.121 1.00 66.75 194 ILE A C 1
ATOM 1608 O O . ILE A 1 194 ? -34.168 14.293 23.613 1.00 66.75 194 ILE A O 1
ATOM 1612 N N . ARG A 1 195 ? -34.284 12.367 22.461 1.00 66.69 195 ARG A N 1
ATOM 1613 C CA . ARG A 1 195 ? -35.750 12.412 22.323 1.00 66.69 195 ARG A CA 1
ATOM 1614 C C . ARG A 1 195 ? -36.446 12.415 23.681 1.00 66.69 195 ARG A C 1
ATOM 1616 O O . ARG A 1 195 ? -37.369 13.197 23.877 1.00 66.69 195 ARG A O 1
ATOM 1623 N N . TYR A 1 196 ? -35.995 11.593 24.626 1.00 60.50 196 TYR A N 1
ATOM 1624 C CA . TYR A 1 196 ? -36.582 11.536 25.966 1.00 60.50 196 TYR A CA 1
ATOM 1625 C C . TYR A 1 196 ? -36.398 12.843 26.749 1.00 60.50 196 TYR A C 1
ATOM 1627 O O . TYR A 1 196 ? -37.329 13.298 27.416 1.00 60.50 196 TYR A O 1
ATOM 1635 N N . VAL A 1 197 ? -35.220 13.469 26.652 1.00 61.03 197 VAL A N 1
ATOM 1636 C CA . VAL A 1 197 ? -34.921 14.756 27.301 1.00 61.03 197 VAL A CA 1
ATOM 1637 C C . VAL A 1 197 ? -35.732 15.891 26.677 1.00 61.03 197 VAL A C 1
ATOM 1639 O O . VAL A 1 197 ? -36.320 16.684 27.410 1.00 61.03 197 VAL A O 1
ATOM 1642 N N . LEU A 1 198 ? -35.838 15.949 25.346 1.00 60.19 198 LEU A N 1
ATOM 1643 C CA . LEU A 1 198 ? -36.656 16.955 24.659 1.00 60.19 198 LEU A CA 1
ATOM 1644 C C . LEU A 1 198 ? -38.138 16.816 25.013 1.00 60.19 198 LEU A C 1
ATOM 1646 O O . LEU A 1 198 ? -38.776 17.812 25.345 1.00 60.19 198 LEU A O 1
ATOM 1650 N N . VAL A 1 199 ? -38.674 15.592 25.025 1.00 60.75 199 VAL A N 1
ATOM 1651 C CA . VAL A 1 199 ? -40.066 15.343 25.430 1.00 60.75 199 VAL A CA 1
ATOM 1652 C C . VAL A 1 199 ? -40.284 15.743 26.895 1.00 60.75 199 VAL A C 1
ATOM 1654 O O . VAL A 1 199 ? -41.241 16.454 27.187 1.00 60.75 199 VAL A O 1
ATOM 1657 N N . LYS A 1 200 ? -39.374 15.394 27.816 1.00 55.44 200 LYS A N 1
ATOM 1658 C CA . LYS A 1 200 ? -39.461 15.830 29.224 1.00 55.44 200 LYS A CA 1
ATOM 1659 C C . LYS A 1 200 ? -39.387 17.352 29.389 1.00 55.44 200 LYS A C 1
ATOM 1661 O O . LYS A 1 200 ? -40.149 17.900 30.178 1.00 55.44 200 LYS A O 1
ATOM 1666 N N . CYS A 1 201 ? -38.521 18.043 28.649 1.00 52.94 201 CYS A N 1
ATOM 1667 C CA . CYS A 1 201 ? -38.427 19.506 28.684 1.00 52.94 201 CYS A CA 1
ATOM 1668 C C . CYS A 1 201 ? -39.683 20.196 28.135 1.00 52.94 201 CYS A C 1
ATOM 1670 O O . CYS A 1 201 ? -40.080 21.231 28.667 1.00 52.94 201 CYS A O 1
ATOM 1672 N N . VAL A 1 202 ? -40.320 19.637 27.100 1.00 56.44 202 VAL A N 1
ATOM 1673 C CA . VAL A 1 202 ? -41.598 20.151 26.581 1.00 56.44 202 VAL A CA 1
ATOM 1674 C C . VAL A 1 202 ? -42.711 19.955 27.613 1.00 56.44 202 VAL A C 1
ATOM 1676 O O . VAL A 1 202 ? -43.430 20.903 27.910 1.00 56.44 202 VAL A O 1
ATOM 1679 N N . PHE A 1 203 ? -42.803 18.778 28.237 1.00 49.72 203 PHE A N 1
ATOM 1680 C CA . PHE A 1 203 ? -43.813 18.517 29.270 1.00 49.72 203 PHE A CA 1
ATOM 1681 C C . PHE A 1 203 ? -43.592 19.324 30.560 1.00 49.72 203 PHE A C 1
ATOM 1683 O O . PHE A 1 203 ? -44.561 19.773 31.162 1.00 49.72 203 PHE A O 1
ATOM 1690 N N . SER A 1 204 ? -42.344 19.582 30.962 1.00 50.00 204 SER A N 1
ATOM 1691 C CA . SER A 1 204 ? -42.030 20.395 32.149 1.00 50.00 204 SER A CA 1
ATOM 1692 C C . SER A 1 204 ? -42.280 21.897 31.964 1.00 50.00 204 SER A C 1
ATOM 1694 O O . SER A 1 204 ? -42.278 22.621 32.954 1.00 50.00 204 SER A O 1
ATOM 1696 N N . LYS A 1 205 ? -42.460 22.383 30.728 1.00 50.59 205 LYS A N 1
ATOM 1697 C CA . LYS A 1 205 ? -42.836 23.778 30.434 1.00 50.59 205 LYS A CA 1
ATOM 1698 C C . LYS A 1 205 ? -44.348 23.974 30.251 1.00 50.59 205 LYS A C 1
ATOM 1700 O O . LYS A 1 205 ? -44.779 25.103 30.040 1.00 50.59 205 LYS A O 1
ATOM 1705 N N . CYS A 1 206 ? -45.134 22.898 30.309 1.00 47.53 206 CYS A N 1
ATOM 1706 C CA . CYS A 1 206 ? -46.593 22.918 30.174 1.00 47.53 206 CYS A CA 1
ATOM 1707 C C . CYS A 1 206 ? -47.340 22.690 31.504 1.00 47.53 206 CYS A C 1
ATOM 1709 O O . CYS A 1 206 ? -48.546 22.447 31.469 1.00 47.53 206 CYS A O 1
ATOM 1711 N N . VAL A 1 207 ? -46.651 22.771 32.649 1.00 41.34 207 VAL A N 1
ATOM 1712 C CA . VAL A 1 207 ? -47.244 22.774 34.001 1.00 41.34 207 VAL A CA 1
ATOM 1713 C C . VAL A 1 207 ? -46.930 24.096 34.681 1.00 41.34 207 VAL A C 1
ATOM 1715 O O . VAL A 1 207 ? -45.764 24.534 34.558 1.00 41.34 207 VAL A O 1
#

Secondary structure (DSSP, 8-state):
-HHHHHHHHH-TTTSSHHHHHHHHHHHHHHHHHHHHHHT-HHHHTTS-HHHHHHHHHHHHHHHHHHHHHHHHHHHHHHHHT-SS-----HHHHHHHHHHHHHHHHHHHHHHHHHHHHHHHTSHHHHHH-S-HHHHHHHHHHHHHTTHHHHT-SS-TT-GGGHHHHHHHHHHHHHHHHHHHHHHHHHHHHHHHHHHHHHHHHHHHT--